Protein 7A6G (pdb70)

Foldseek 3Di:
DVQLADKDWDWQDDPPWTKIKMKGGNAPFWFAEEEEFEDQLQFACLLVVLLSVLSVLGHIYMGIGFDQFDPIDNDLVDFLVVQDLVSRLSVVVSVCVSSVNQQAHEYEAAARGLVSVLVNQLVPRNRYFEYEYALYFQWLQVLLVLLVVVLVVFPPVLSVQCVVCVVVVVLVDPSNVVSLVSLCCQAVWVDPPDDVSVVVRVVGCVVGVRNSCQQARSHNNRGDHPCNGHHCLVSQCSRDHAYEYEAEPRHSCHCVRCVSNVVRHPHYDYDYHDQGHSCCCPRVVVVVSVVVSVVCVVTTTTD

Secondary structure (DSSP, 8-state):
-TGGG-EEEEEEEETTEEEEEEEES-TTTSSS-EEEE--TTT--SGGGGGGGGGGGGTS-EEEE--TTSTTS---TT--TTT--HHHHHHHHHHHHHHTT-TTSEEEEEETHHHHHHHHHHTT--TTEEEEEEES--SBHHHHHHHHHHHHTTS-HHHHHHHHHHHHHT-TT-HHHHHHHHHHHHHHT--SSSPPHHHHHHHHHHHH--HHHHHHT-SSSS---STTTT-B-GGGGGG--S-EEEEEETT-SS-HHHHHHHHHH-SSEEEEEETT-SS-HHHHSHHHHHHHHHHHHHHHS---

Nearest PDB structures (foldseek):
  7a6g-assembly1_A  TM=1.003E+00  e=3.833E-71  Pseudomonas syringae pv. tomato
  3wmr-assembly3_C  TM=9.916E-01  e=6.678E-46  Streptomyces halstedii
  3nwo-assembly1_A  TM=9.268E-01  e=1.231E-41  Mycolicibacterium smegmatis MC2 155
  5k3c-assembly1_A  TM=6.982E-01  e=7.681E-14  Rhodopseudomonas palustris CGA009
  5k3a-assembly1_B  TM=6.664E-01  e=3.239E-13  Rhodopseudomonas palustris CGA009

Sequence (303 aa):
DMMADMMTIKKEGFAPFGDYQQTWYRRITGDLRGGGTPLVILHGGPGCTHDYVDSFKDIANTGRAVIHYDQLGNGKSTHLPDDMMGSEFWTVDDLFLSSELDNLLEEYLEIADDDYALLGQQSWGGMLASEHAVLQPTGLQALIIIANSPADMMHTWVSSEANRLREEELPDDVQQATLLKKHEEEAGTLTDPAYLTASSRRRVFYDRHVCRITPWPVEVEERTFHQIDDEEDPTVYRAMNGPTEFHVIGTMKKDWSIVDRLSNINVPTLVISSGFYDEATPLVIIQQPYVDNIPDVRQSVFQESSHMPHVEERMMACMGRVADFLDEVATTSG

Solvent-accessible surface area: 12019 Å² total; per-residue (Å²): 142,156,47,16,118,69,114,110,81,16,96,0,71,25,73,139,48,76,0,5,4,42,9,16,4,34,33,154,49,17,6,0,7,0,0,2,0,1,0,13,4,5,10,0,2,5,10,0,21,1,0,78,37,0,1,103,65,23,3,0,0,0,1,0,0,2,2,0,2,12,103,6,36,74,27,86,144,64,32,51,150,52,1,53,27,105,28,0,21,57,0,0,66,41,0,3,120,105,8,128,5,40,109,39,4,0,0,0,0,0,10,3,0,0,4,0,0,0,15,8,0,13,126,89,33,133,2,7,53,0,0,0,0,0,0,0,3,0,33,9,104,29,12,39,59,15,1,68,118,18,7,119,119,8,58,128,101,17,22,56,37,0,93,136,12,30,162,73,46,65,38,117,49,98,45,0,74,89,8,5,83,51,0,20,55,79,17,1,1,88,58,107,108,26,28,104,34,0,66,102,1,33,116,42,15,111,137,19,41,7,1,10,145,15,1,9,1,34,2,16,2,33,12,87,8,70,8,91,92,25,49,1,39,139,89,0,72,62,1,95,10,30,0,0,0,0,3,2,113,72,2,3,0,4,91,104,1,2,62,24,0,38,96,46,5,98,60,38,64,72,24,74,14,99,115,0,0,4,4,0,0,20,27,44,88,172,51,0,13,32,63,0,7,90,0,0,74,119,34,19,76,72,94

B-factor: mean 21.97, std 9.29, range [6.94, 74.51]

Radius of gyration: 18.18 Å; Cα contacts (8 Å, |Δi|>4): 714; chains: 1; bounding box: 39×50×49 Å

Structure (mmCIF, N/CA/C/O backbone):
data_7A6G
#
_entry.id   7A6G
#
_cell.length_a   49.428
_cell.length_b   65.033
_cell.length_c   85.016
_cell.angle_alpha   90.000
_cell.angle_beta   90.000
_cell.angle_gamma   90.000
#
_symmetry.space_group_name_H-M   'P 21 21 21'
#
loop_
_entity.id
_entity.type
_entity.pdbx_description
1 polymer 'Putative Proline iminopeptidase'
2 non-polymer 'PHOSPHATE ION'
3 water water
#
loop_
_atom_site.group_PDB
_atom_site.id
_atom_site.type_symbol
_atom_site.label_atom_id
_atom_site.label_alt_id
_atom_site.label_comp_id
_atom_site.label_asym_id
_atom_site.label_entity_id
_atom_site.label_seq_id
_atom_site.pdbx_PDB_ins_code
_atom_site.Cartn_x
_atom_site.Cartn_y
_atom_site.Cartn_z
_atom_site.occupancy
_atom_site.B_iso_or_equiv
_atom_site.auth_seq_id
_atom_site.auth_comp_id
_atom_site.auth_asym_id
_atom_site.auth_atom_id
_atom_site.pdbx_PDB_model_num
ATOM 1 N N . ASP A 1 3 ? -24.882 -29.188 9.361 1.00 56.62 3 ASP A N 1
ATOM 2 C CA . ASP A 1 3 ? -25.164 -28.498 8.106 1.00 54.47 3 ASP A CA 1
ATOM 3 C C . ASP A 1 3 ? -26.634 -28.148 7.960 1.00 40.55 3 ASP A C 1
ATOM 4 O O . ASP A 1 3 ? -26.960 -27.167 7.304 1.00 33.29 3 ASP A O 1
ATOM 9 N N . MET A 1 4 ? -27.528 -28.963 8.529 1.00 34.49 4 MET A N 1
ATOM 10 C CA A MET A 1 4 ? -28.939 -28.584 8.583 0.58 36.68 4 MET A CA 1
ATOM 11 C CA B MET A 1 4 ? -28.931 -28.566 8.552 0.42 36.59 4 MET A CA 1
ATOM 12 C C . MET A 1 4 ? -29.105 -27.228 9.260 1.00 27.70 4 MET A C 1
ATOM 13 O O . MET A 1 4 ? -29.874 -26.378 8.801 1.00 20.61 4 MET A O 1
ATOM 22 N N . ALA A 1 5 ? -28.382 -27.015 10.364 1.00 23.22 5 ALA A N 1
ATOM 23 C CA . ALA A 1 5 ? -28.395 -25.725 11.038 1.00 20.73 5 ALA A CA 1
ATOM 24 C C . ALA A 1 5 ? -28.000 -24.597 10.087 1.00 18.46 5 ALA A C 1
ATOM 25 O O . ALA A 1 5 ? -28.518 -23.481 10.197 1.00 20.32 5 ALA A O 1
ATOM 27 N N . ASP A 1 6 ? -27.108 -24.876 9.129 1.00 15.21 6 ASP A N 1
ATOM 28 C CA . ASP A 1 6 ? -26.698 -23.849 8.179 1.00 15.42 6 ASP A CA 1
ATOM 29 C C . ASP A 1 6 ? -27.776 -23.537 7.148 1.00 16.53 6 ASP A C 1
ATOM 30 O O . ASP A 1 6 ? -27.663 -22.527 6.451 1.00 18.55 6 ASP A O 1
ATOM 35 N N . MET A 1 7 ? -28.797 -24.387 7.006 1.00 15.34 7 MET A N 1
ATOM 36 C CA A MET A 1 7 ? -29.831 -24.141 6.008 0.54 17.52 7 MET A CA 1
ATOM 37 C CA B MET A 1 7 ? -29.870 -24.223 6.029 0.46 17.39 7 MET A CA 1
ATOM 38 C C . MET A 1 7 ? -31.103 -23.545 6.604 1.00 16.89 7 MET A C 1
ATOM 39 O O . MET A 1 7 ? -32.110 -23.432 5.903 1.00 13.74 7 MET A O 1
ATOM 48 N N . THR A 1 8 ? -31.062 -23.133 7.863 1.00 14.98 8 THR A N 1
ATOM 49 C CA . THR A 1 8 ? -32.216 -22.532 8.509 1.00 14.69 8 THR A CA 1
ATOM 50 C C . THR A 1 8 ? -32.484 -21.142 7.959 1.00 16.06 8 THR A C 1
ATOM 51 O O . THR A 1 8 ? -31.564 -20.404 7.605 1.00 17.11 8 THR A O 1
ATOM 55 N N . ILE A 1 9 ? -33.766 -20.784 7.889 1.00 11.17 9 ILE A N 1
ATOM 56 C CA . ILE A 1 9 ? -34.173 -19.424 7.578 1.00 14.50 9 ILE A CA 1
ATOM 57 C C . ILE A 1 9 ? -35.204 -18.989 8.599 1.00 12.79 9 ILE A C 1
ATOM 58 O O . ILE A 1 9 ? -36.098 -19.761 8.959 1.00 15.78 9 ILE A O 1
ATOM 63 N N . LYS A 1 10 ? -35.053 -17.757 9.076 1.00 12.76 10 LYS A N 1
ATOM 64 C CA A LYS A 1 10 ? -36.023 -17.136 9.961 0.52 17.04 10 LYS A CA 1
ATOM 65 C CA B LYS A 1 10 ? -35.956 -17.114 10.017 0.48 17.54 10 LYS A CA 1
ATOM 66 C C . LYS A 1 10 ? -36.199 -15.692 9.526 1.00 17.06 10 LYS A C 1
ATOM 67 O O . LYS A 1 10 ? -35.283 -15.064 8.990 1.00 16.51 10 LYS A O 1
ATOM 78 N N . GLU A 1 11 ? -37.413 -15.185 9.697 1.00 11.06 11 GLU A N 1
ATOM 79 C CA . GLU A 1 11 ? -37.717 -13.802 9.347 1.00 13.94 11 GLU A CA 1
ATOM 80 C C . GLU A 1 11 ? -38.480 -13.164 10.488 1.00 15.59 11 GLU A C 1
ATOM 81 O O . GLU A 1 11 ? -39.158 -13.854 11.253 1.00 18.33 11 GLU A O 1
ATOM 87 N N . GLY A 1 12 ? -38.372 -11.843 10.595 1.00 13.92 12 GLY A N 1
ATOM 88 C CA . GLY A 1 12 ? -39.117 -11.159 11.626 1.00 16.56 12 GLY A CA 1
ATOM 89 C C . GLY A 1 12 ? -39.041 -9.662 11.461 1.00 18.68 12 GLY A C 1
ATOM 90 O O . GLY A 1 12 ? -38.539 -9.147 10.462 1.00 13.46 12 GLY A O 1
ATOM 91 N N . PHE A 1 13 ? -39.574 -8.971 12.461 1.00 19.91 13 PHE A N 1
ATOM 92 C CA . PHE A 1 13 ? -39.514 -7.524 12.555 1.00 12.90 13 PHE A CA 1
ATOM 93 C C . PHE A 1 13 ? -38.904 -7.162 13.897 1.00 19.73 13 PHE A C 1
ATOM 94 O O . PHE A 1 13 ? -39.301 -7.707 14.933 1.00 25.18 13 PHE A O 1
ATOM 102 N N . ALA A 1 14 ? -37.919 -6.278 13.869 1.00 11.00 14 ALA A N 1
ATOM 103 C CA . ALA A 1 14 ? -37.397 -5.678 15.077 1.00 13.36 14 ALA A CA 1
ATOM 104 C C . ALA A 1 14 ? -38.115 -4.349 15.257 1.00 16.88 14 ALA A C 1
ATOM 105 O O . ALA A 1 14 ? -37.991 -3.469 14.391 1.00 18.48 14 ALA A O 1
ATOM 107 N N . PRO A 1 15 ? -38.928 -4.179 16.293 1.00 23.24 15 PRO A N 1
ATOM 108 C CA . PRO A 1 15 ? -39.520 -2.858 16.542 1.00 24.79 15 PRO A CA 1
ATOM 109 C C . PRO A 1 15 ? -38.426 -1.816 16.720 1.00 18.86 15 PRO A C 1
ATOM 110 O O . PRO A 1 15 ? -37.410 -2.055 17.381 1.00 24.82 15 PRO A O 1
ATOM 114 N N . PHE A 1 16 ? -38.611 -0.669 16.071 1.00 25.18 16 PHE A N 1
ATOM 115 C CA . PHE A 1 16 ? -37.642 0.425 16.129 1.00 22.94 16 PHE A CA 1
ATOM 116 C C . PHE A 1 16 ? -38.470 1.697 16.285 1.00 23.46 16 PHE A C 1
ATOM 117 O O . PHE A 1 16 ? -39.042 2.198 15.309 1.00 20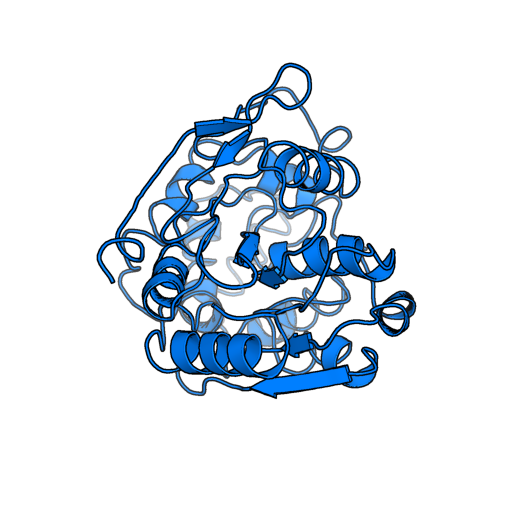.47 16 PHE A O 1
ATOM 125 N N . GLY A 1 17 ? -38.561 2.194 17.516 1.00 26.26 17 GLY A N 1
ATOM 126 C CA . GLY A 1 17 ? -39.520 3.250 17.804 1.00 29.56 17 GLY A CA 1
ATOM 127 C C . GLY A 1 17 ? -40.924 2.770 17.483 1.00 28.81 17 GLY A C 1
ATOM 128 O O . GLY A 1 17 ? -41.319 1.648 17.826 1.00 31.15 17 GLY A O 1
ATOM 129 N N . ASP A 1 18 ? -41.687 3.606 16.783 1.00 24.64 18 ASP A N 1
ATOM 130 C CA . ASP A 1 18 ? -42.999 3.195 16.292 1.00 30.59 18 ASP A CA 1
ATOM 131 C C . ASP A 1 18 ? -42.922 2.363 15.020 1.00 26.27 18 ASP A C 1
ATOM 132 O O . ASP A 1 18 ? -43.965 1.993 14.474 1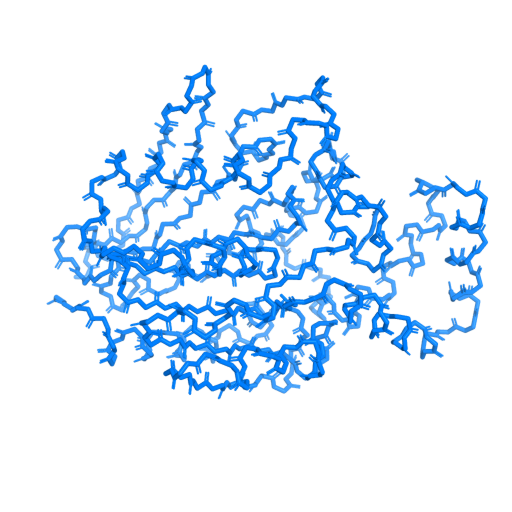.00 24.90 18 ASP A O 1
ATOM 137 N N . TYR A 1 19 ? -41.731 2.059 14.537 1.00 23.31 19 TYR A N 1
ATOM 138 C CA . TYR A 1 19 ? -41.570 1.476 13.220 1.00 21.43 19 TYR A CA 1
ATOM 139 C C . TYR A 1 19 ? -41.121 0.025 13.346 1.00 16.10 19 TYR A C 1
ATOM 140 O O . TYR A 1 19 ? -40.926 -0.495 14.447 1.00 15.54 19 TYR A O 1
ATOM 149 N N . GLN A 1 20 ? -40.958 -0.620 12.193 1.00 15.28 20 GLN A N 1
ATOM 150 C CA A GLN A 1 20 ? -40.579 -2.023 12.121 0.50 21.68 20 GLN A CA 1
ATOM 151 C CA B GLN A 1 20 ? -40.597 -2.031 12.094 0.50 21.69 20 GLN A CA 1
ATOM 152 C C . GLN A 1 20 ? -39.384 -2.177 11.190 1.00 16.85 20 GLN A C 1
ATOM 153 O O . GLN A 1 20 ? -39.395 -1.670 10.067 1.00 19.04 20 GLN A O 1
ATOM 164 N N . THR A 1 21 ? -38.365 -2.891 11.657 1.00 10.71 21 THR A N 1
ATOM 165 C CA . THR A 1 21 ? -37.210 -3.231 10.837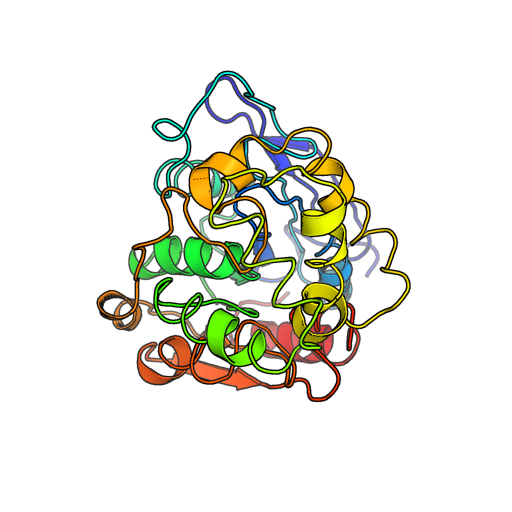 1.00 13.91 21 THR A CA 1
ATOM 166 C C . THR A 1 21 ? -37.351 -4.694 10.435 1.00 17.54 21 THR A C 1
ATOM 167 O O . THR A 1 21 ? -37.221 -5.589 11.275 1.00 18.64 21 THR A O 1
ATOM 171 N N . TRP A 1 22 ? -37.600 -4.945 9.157 1.00 17.68 22 TRP A N 1
ATOM 172 C CA . TRP A 1 22 ? -37.632 -6.330 8.700 1.00 14.81 22 TRP A CA 1
ATOM 173 C C . TRP A 1 22 ? -36.220 -6.902 8.675 1.00 14.60 22 TRP A C 1
ATOM 174 O O . TRP A 1 22 ? -35.276 -6.225 8.268 1.00 13.73 22 TRP A O 1
ATOM 185 N N . TYR A 1 23 ? -36.075 -8.163 9.104 1.00 14.04 23 TYR A N 1
ATOM 186 C CA . TYR A 1 23 ? -34.798 -8.852 9.033 1.00 10.58 23 TYR A CA 1
ATOM 187 C C . TYR A 1 23 ? -35.025 -10.293 8.590 1.00 11.53 23 TYR A C 1
ATOM 188 O O . TYR A 1 23 ? -36.124 -10.844 8.719 1.00 11.57 23 TYR A O 1
ATOM 197 N N . ARG A 1 24 ? -33.956 -10.896 8.085 1.00 15.20 24 ARG A N 1
ATOM 198 C CA A ARG A 1 24 ? -33.920 -12.309 7.718 0.64 14.18 24 ARG A CA 1
ATOM 199 C CA B ARG A 1 24 ? -33.925 -12.309 7.727 0.36 14.63 24 ARG A CA 1
ATOM 200 C C . ARG A 1 24 ? -32.620 -12.889 8.244 1.00 21.23 24 ARG A C 1
ATOM 201 O O . ARG A 1 24 ? -31.564 -12.268 8.095 1.00 17.64 24 ARG A O 1
ATOM 216 N N . ILE A 1 25 ? -32.693 -14.062 8.864 1.00 9.99 25 ILE A N 1
ATOM 217 C CA . ILE A 1 25 ? -31.512 -14.765 9.361 1.00 11.65 25 ILE A CA 1
ATOM 218 C C . ILE A 1 25 ? -31.397 -16.075 8.600 1.00 15.27 25 ILE A C 1
ATOM 219 O O . ILE A 1 25 ? -32.322 -16.903 8.629 1.00 15.53 25 ILE A O 1
ATOM 224 N N . THR A 1 26 ? -30.287 -16.246 7.894 1.00 11.09 26 THR A N 1
ATOM 225 C CA . THR A 1 26 ? -29.996 -17.474 7.166 1.00 12.66 26 THR A CA 1
ATOM 226 C C . THR A 1 26 ? -28.838 -18.155 7.863 1.00 14.43 26 THR A C 1
ATOM 227 O O . THR A 1 26 ? -27.780 -17.541 8.035 1.00 20.52 26 THR A O 1
ATOM 231 N N . GLY A 1 27 ? -29.041 -19.395 8.291 1.00 13.39 27 GLY A N 1
ATOM 232 C CA . GLY A 1 27 ? -27.964 -20.162 8.903 1.00 13.79 27 GLY A CA 1
ATOM 233 C C . GLY A 1 27 ? -28.006 -20.208 10.419 1.00 18.65 27 GLY A C 1
ATOM 234 O O . GLY A 1 27 ? -28.997 -19.867 11.068 1.00 21.76 27 GLY A O 1
ATOM 235 N N . ASP A 1 28 ? -26.872 -20.614 10.988 1.00 21.69 28 ASP A N 1
ATOM 236 C CA . ASP A 1 28 ? -26.780 -21.063 12.380 1.00 16.16 28 ASP A CA 1
ATOM 237 C C . ASP A 1 28 ? -26.428 -19.887 13.287 1.00 18.55 28 ASP A C 1
ATOM 238 O O . ASP A 1 28 ? -25.265 -19.642 13.611 1.00 23.05 28 ASP A O 1
ATOM 243 N N . LEU A 1 29 ? -27.461 -19.185 13.760 1.00 20.26 29 LEU A N 1
ATOM 244 C CA . LEU A 1 29 ? -27.235 -17.944 14.490 1.00 18.90 29 LEU A CA 1
ATOM 245 C C . LEU A 1 29 ? -26.473 -18.182 15.786 1.00 19.65 29 LEU A C 1
ATOM 246 O O . LEU A 1 29 ? -25.544 -17.439 16.109 1.00 24.43 29 LEU A O 1
ATOM 251 N N . ARG A 1 30 ? -26.854 -19.202 16.555 1.00 16.23 30 ARG A N 1
ATOM 252 C CA . ARG A 1 30 ? -26.251 -19.369 17.872 1.00 24.73 30 ARG A CA 1
ATOM 253 C C . ARG A 1 30 ? -25.177 -20.450 17.929 1.00 27.32 30 ARG A C 1
ATOM 254 O O . ARG A 1 30 ? -24.373 -20.445 18.863 1.00 29.96 30 ARG A O 1
ATOM 262 N N . GLY A 1 31 ? -25.146 -21.381 16.984 1.00 24.35 31 GLY A N 1
ATOM 263 C CA . GLY A 1 31 ? -24.150 -22.431 17.022 1.00 27.78 31 GLY A CA 1
ATOM 264 C C . GLY A 1 31 ? -22.987 -22.129 16.101 1.00 32.57 31 GLY A C 1
ATOM 265 O O . GLY A 1 31 ? -21.900 -22.692 16.244 1.00 36.22 31 GLY A O 1
ATOM 266 N N . GLY A 1 32 ? -23.216 -21.239 15.143 1.00 30.69 32 GLY A N 1
ATOM 267 C CA . GLY A 1 32 ? -22.211 -20.882 14.172 1.00 20.59 32 GLY A CA 1
ATOM 268 C C . GLY A 1 32 ? -21.192 -19.913 14.740 1.00 29.40 32 GLY A C 1
ATOM 269 O O . GLY A 1 32 ? -21.076 -19.698 15.950 1.00 28.50 32 GLY A O 1
ATOM 270 N N . GLY A 1 33 ? -20.422 -19.336 13.836 1.00 30.45 33 GLY A N 1
ATOM 271 C CA . GLY A 1 33 ? -19.438 -18.351 14.215 1.00 27.40 33 GLY A CA 1
ATOM 272 C C . GLY A 1 33 ? -20.049 -16.978 14.390 1.00 24.01 33 GLY A C 1
ATOM 273 O O . GLY A 1 33 ? -21.255 -16.813 14.594 1.00 17.73 33 GLY A O 1
ATOM 274 N N . THR A 1 34 ? -19.186 -15.976 14.322 1.00 18.11 34 THR A N 1
ATOM 275 C CA . THR A 1 34 ? -19.633 -14.600 14.355 1.00 10.71 34 THR A CA 1
ATOM 276 C C . THR A 1 34 ? -20.670 -14.365 13.252 1.00 15.23 34 THR A C 1
ATOM 277 O O . THR A 1 34 ? -20.358 -14.568 12.064 1.00 13.24 34 THR A O 1
ATOM 281 N N . PRO A 1 35 ? -21.895 -13.961 13.587 1.00 13.37 35 PRO A N 1
ATOM 282 C CA . PRO A 1 35 ? -22.877 -13.690 12.532 1.00 16.48 35 PRO A CA 1
ATOM 283 C C . PRO A 1 35 ? -22.491 -12.455 11.724 1.00 19.20 35 PRO A C 1
ATOM 284 O O . PRO A 1 35 ? -21.853 -11.522 12.223 1.00 16.11 35 PRO A O 1
ATOM 288 N N . LEU A 1 36 ? -22.885 -12.466 10.454 1.00 15.63 36 LEU A N 1
ATOM 289 C CA . LEU A 1 36 ? -22.552 -11.410 9.506 1.00 15.27 36 LEU A CA 1
ATOM 290 C C . LEU A 1 36 ? -23.817 -10.647 9.142 1.00 15.16 36 LEU A C 1
ATOM 291 O O . LEU A 1 36 ? -24.760 -11.236 8.599 1.00 17.56 36 LEU A O 1
ATOM 296 N N . VAL A 1 37 ? -23.834 -9.342 9.430 1.00 13.28 37 VAL A N 1
ATOM 297 C CA . VAL A 1 37 ? -24.956 -8.474 9.089 1.00 15.94 37 VAL A CA 1
ATOM 298 C C . VAL A 1 37 ? -24.651 -7.773 7.769 1.00 14.27 37 VAL A C 1
ATOM 299 O O . VAL A 1 37 ? -23.580 -7.166 7.606 1.00 11.51 37 VAL A O 1
ATOM 303 N N . ILE A 1 38 ? -25.587 -7.864 6.821 1.00 11.92 38 ILE A N 1
ATOM 304 C CA . ILE A 1 38 ? -25.432 -7.267 5.495 1.00 6.94 38 ILE A CA 1
ATOM 305 C C . ILE A 1 38 ? -26.133 -5.918 5.476 1.00 12.88 38 ILE A C 1
ATOM 306 O O . ILE A 1 38 ? -27.347 -5.835 5.682 1.00 13.76 38 ILE A O 1
ATOM 311 N N . LEU A 1 39 ? -25.384 -4.864 5.178 1.00 15.27 39 LEU A N 1
ATOM 312 C CA . LEU A 1 39 ? -25.928 -3.518 5.102 1.00 12.90 39 LEU A CA 1
ATOM 313 C C . LEU A 1 39 ? -26.036 -3.135 3.630 1.00 16.59 39 LEU A C 1
ATOM 314 O O . LEU A 1 39 ? -25.021 -2.955 2.955 1.00 13.63 39 LEU A O 1
ATOM 319 N N . HIS A 1 40 ? -27.265 -3.017 3.136 1.00 7.84 40 HIS A N 1
ATOM 320 C CA . HIS A 1 40 ? -27.485 -2.658 1.745 1.00 13.62 40 HIS A CA 1
ATOM 321 C C . HIS A 1 40 ? -27.191 -1.167 1.539 1.00 12.87 40 HIS A C 1
ATOM 322 O O . HIS A 1 40 ? -27.006 -0.403 2.490 1.00 13.27 40 HIS A O 1
ATOM 329 N N . GLY A 1 41 ? -27.138 -0.768 0.269 1.00 8.13 41 GLY A N 1
ATOM 330 C CA . GLY A 1 41 ? -26.774 0.569 -0.130 1.00 10.68 41 GLY A CA 1
ATOM 331 C C . GLY A 1 41 ? -27.967 1.478 -0.361 1.00 13.51 41 GLY A C 1
ATOM 332 O O . GLY A 1 41 ? -29.052 1.294 0.202 1.00 12.86 41 GLY A O 1
ATOM 333 N N . GLY A 1 42 ? -27.745 2.492 -1.187 1.00 11.94 42 GLY A N 1
ATOM 334 C CA . GLY A 1 42 ? -28.684 3.570 -1.374 1.00 15.19 42 GLY A CA 1
ATOM 335 C C . GLY A 1 42 ? -28.105 4.904 -0.924 1.00 15.73 42 GLY A C 1
ATOM 336 O O . GLY A 1 42 ? -27.267 5.485 -1.608 1.00 20.08 42 GLY A O 1
ATOM 337 N N . PRO A 1 43 ? -28.545 5.433 0.232 1.00 17.09 43 PRO A N 1
ATOM 338 C CA . PRO A 1 43 ? -29.572 4.944 1.156 1.00 19.08 43 PRO A CA 1
ATOM 339 C C . PRO A 1 43 ? -30.901 4.747 0.437 1.00 18.95 43 PRO A C 1
ATOM 340 O O . PRO A 1 43 ? -31.094 5.376 -0.589 1.00 18.07 43 PRO A O 1
ATOM 344 N N . GLY A 1 44 ? -31.788 3.893 0.914 1.00 17.71 44 GLY A N 1
ATOM 345 C CA . GLY A 1 44 ? -33.090 3.774 0.248 1.00 14.20 44 GLY A CA 1
ATOM 346 C C . GLY A 1 44 ? -33.175 2.606 -0.687 1.00 20.21 44 GLY A C 1
ATOM 347 O O . GLY A 1 44 ? -34.155 2.454 -1.341 1.00 16.58 44 GLY A O 1
ATOM 348 N N . CYS A 1 45 ? -32.162 1.746 -0.658 1.00 16.55 45 CYS A N 1
ATOM 349 C CA . CYS A 1 45 ? -32.240 0.473 -1.396 1.00 15.60 45 CYS A CA 1
ATOM 350 C C . CYS A 1 45 ? -32.861 -0.597 -0.476 1.00 19.65 45 CYS A C 1
ATOM 351 O O . CYS A 1 45 ? -33.431 -0.286 0.542 1.00 18.58 45 CYS A O 1
ATOM 354 N N . THR A 1 46 ? -32.782 -1.837 -0.890 1.00 14.27 46 THR A N 1
ATOM 355 C CA . THR A 1 46 ? -33.325 -2.942 -0.093 1.00 15.75 46 THR A CA 1
ATOM 356 C C . THR A 1 46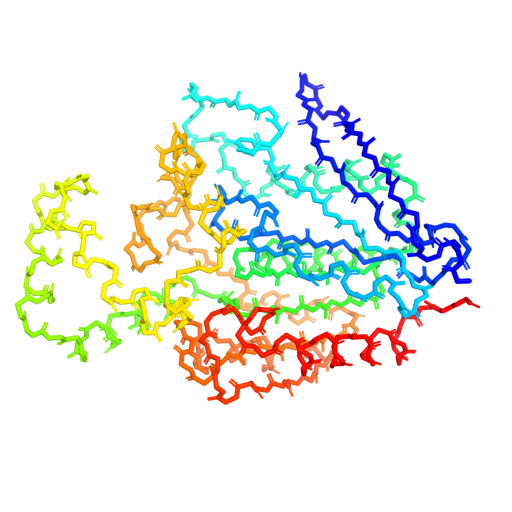 ? -32.286 -4.065 -0.054 1.00 12.68 46 THR A C 1
ATOM 357 O O . THR A 1 46 ? -31.309 -4.007 -0.750 1.00 8.53 46 THR A O 1
ATOM 361 N N . HIS A 1 47 ? -32.573 -5.057 0.746 1.00 12.63 47 HIS A N 1
ATOM 362 C CA . HIS A 1 47 ? -31.695 -6.219 0.851 1.00 11.75 47 HIS A CA 1
ATOM 363 C C . HIS A 1 47 ? -31.663 -7.035 -0.435 1.00 12.95 47 HIS A C 1
ATOM 364 O O . HIS A 1 47 ? -30.729 -7.816 -0.637 1.00 13.10 47 HIS A O 1
ATOM 371 N N . ASP A 1 48 ? -32.663 -6.873 -1.299 1.00 13.54 48 ASP A N 1
ATOM 372 C CA . ASP A 1 48 ? -32.869 -7.834 -2.378 1.00 16.97 48 ASP A CA 1
ATOM 373 C C . ASP A 1 48 ? -31.635 -7.969 -3.259 1.00 17.50 48 ASP A C 1
ATOM 374 O O . ASP A 1 48 ? -31.189 -9.088 -3.551 1.00 15.35 48 ASP A O 1
ATOM 379 N N . TYR A 1 49 ? -31.054 -6.846 -3.686 1.00 9.51 49 TYR A N 1
ATOM 380 C CA . TYR A 1 49 ? -29.953 -7.004 -4.637 1.00 12.55 49 TYR A CA 1
ATOM 381 C C . TYR A 1 49 ? -28.687 -7.569 -3.994 1.00 9.55 49 TYR A C 1
ATOM 382 O O . TYR A 1 49 ? -27.800 -8.000 -4.735 1.00 18.34 49 TYR A O 1
ATOM 391 N N . VAL A 1 50 ? -28.589 -7.597 -2.657 1.00 11.64 50 VAL A N 1
ATOM 392 C CA . VAL A 1 50 ? -27.472 -8.226 -1.942 1.00 15.84 50 VAL A CA 1
ATOM 393 C C . VAL A 1 50 ? -27.899 -9.556 -1.299 1.00 17.45 50 VAL A C 1
ATOM 394 O O . VAL A 1 50 ? -27.266 -10.034 -0.350 1.00 11.32 50 VAL A O 1
ATOM 398 N N . ASP A 1 51 ? -28.973 -10.154 -1.824 1.00 16.73 51 ASP A N 1
ATOM 399 C CA . ASP A 1 51 ? -29.437 -11.475 -1.404 1.00 16.72 51 ASP A CA 1
ATOM 400 C C . ASP A 1 51 ? -28.328 -12.522 -1.455 1.00 20.68 51 ASP A C 1
ATOM 401 O O . ASP A 1 51 ? -28.229 -13.379 -0.571 1.00 17.23 51 ASP A O 1
ATOM 406 N N . SER A 1 52 ? -27.505 -12.477 -2.502 1.00 19.47 52 SER A N 1
ATOM 407 C CA . SER A 1 52 ? -26.510 -13.513 -2.769 1.00 18.38 52 SER A CA 1
ATOM 408 C C . SER A 1 52 ? -25.562 -13.769 -1.593 1.00 13.56 52 SER A C 1
ATOM 409 O O . SER A 1 52 ? -24.994 -14.870 -1.503 1.00 15.16 52 SER A O 1
ATOM 412 N N . PHE A 1 53 ? -25.405 -12.813 -0.662 1.00 14.74 53 PHE A N 1
ATOM 413 C CA . PHE A 1 53 ? -24.524 -13.035 0.484 1.00 16.52 53 PHE A CA 1
ATOM 414 C C . PHE A 1 53 ? -25.039 -14.112 1.430 1.00 19.03 53 PHE A C 1
ATOM 415 O O . PHE A 1 53 ? -24.275 -14.556 2.294 1.00 16.36 53 PHE A O 1
ATOM 423 N N . LYS A 1 54 ? -26.292 -14.568 1.278 1.00 13.42 54 LYS A N 1
ATOM 424 C CA . LYS A 1 54 ? -26.735 -15.736 2.038 1.00 18.09 54 LYS A CA 1
ATOM 425 C C . LYS A 1 54 ? -25.843 -16.951 1.796 1.00 17.91 54 LYS A C 1
ATOM 426 O O . LYS A 1 54 ? -25.827 -17.865 2.624 1.00 15.97 54 LYS A O 1
ATOM 432 N N . ASP A 1 55 ? -25.084 -16.965 0.693 1.00 15.42 55 ASP A N 1
ATOM 433 C CA . ASP A 1 55 ? -24.148 -18.051 0.417 1.00 18.03 55 ASP A CA 1
ATOM 434 C C . ASP A 1 55 ? -23.188 -18.281 1.572 1.00 20.62 55 ASP A C 1
ATOM 435 O O . ASP A 1 55 ? -22.749 -19.413 1.795 1.00 16.80 55 ASP A O 1
ATOM 440 N N . ILE A 1 56 ? -22.816 -17.214 2.285 1.00 18.49 56 ILE A N 1
ATOM 441 C CA . ILE A 1 56 ? -21.839 -17.343 3.354 1.00 16.97 56 ILE A CA 1
ATOM 442 C C . ILE A 1 56 ? -22.370 -18.212 4.490 1.00 11.99 56 ILE A C 1
ATOM 443 O O . ILE A 1 56 ? -21.575 -18.783 5.254 1.00 11.14 56 ILE A O 1
ATOM 448 N N . ALA A 1 57 ? -23.698 -18.374 4.580 1.00 13.34 57 ALA A N 1
ATOM 449 C CA . ALA A 1 57 ? -24.287 -19.227 5.612 1.00 19.66 57 ALA A CA 1
ATOM 450 C C . ALA A 1 57 ? -23.819 -20.664 5.486 1.00 13.54 57 ALA A C 1
ATOM 451 O O . ALA A 1 57 ? -23.728 -21.386 6.490 1.00 15.93 57 ALA A O 1
ATOM 453 N N . ASN A 1 58 ? -23.507 -21.101 4.272 1.00 16.69 58 ASN A N 1
ATOM 454 C CA . ASN A 1 58 ? -23.034 -22.465 4.105 1.00 23.54 58 ASN A CA 1
ATOM 455 C C . ASN A 1 58 ? -21.630 -22.666 4.646 1.00 20.34 58 ASN A C 1
ATOM 456 O O . ASN A 1 58 ? -21.165 -23.811 4.679 1.00 21.70 58 ASN A O 1
ATOM 461 N N . THR A 1 59 ? -20.948 -21.602 5.080 1.00 14.91 59 THR A N 1
ATOM 462 C CA . THR A 1 59 ? -19.631 -21.761 5.683 1.00 21.16 59 THR A CA 1
ATOM 463 C C . THR A 1 59 ? -19.686 -21.829 7.205 1.00 23.24 59 THR A C 1
ATOM 464 O O . THR A 1 59 ? -18.637 -21.866 7.854 1.00 21.59 59 THR A O 1
ATOM 468 N N . GLY A 1 60 ? -20.875 -21.870 7.785 1.00 21.06 60 GLY A N 1
ATOM 469 C CA . GLY A 1 60 ? -21.026 -22.149 9.194 1.00 15.89 60 GLY A CA 1
ATOM 470 C C . GLY A 1 60 ? -21.267 -20.945 10.073 1.00 17.33 60 GLY A C 1
ATOM 471 O O . GLY A 1 60 ? -21.125 -21.061 11.294 1.00 16.78 60 GLY A O 1
ATOM 472 N N . ARG A 1 61 ? -21.606 -19.790 9.502 1.00 16.05 61 ARG A N 1
ATOM 473 C CA . ARG A 1 61 ? -22.039 -18.655 10.301 1.00 11.75 61 ARG A CA 1
ATOM 474 C C . ARG A 1 61 ? -23.331 -18.118 9.709 1.00 10.19 61 ARG A C 1
ATOM 475 O O . ARG A 1 61 ? -23.599 -18.287 8.518 1.00 15.83 61 ARG A O 1
ATOM 483 N N . ALA A 1 62 ? -24.143 -17.491 10.546 1.00 10.56 62 ALA A N 1
ATOM 484 C CA . ALA A 1 62 ? -25.392 -16.935 10.054 1.00 14.00 62 ALA A CA 1
ATOM 485 C C . ALA A 1 62 ? -25.137 -15.652 9.270 1.00 19.73 62 ALA A C 1
ATOM 486 O O . ALA A 1 62 ? -24.157 -14.934 9.502 1.00 12.57 62 ALA A O 1
ATOM 488 N N . VAL A 1 63 ? -26.035 -15.378 8.326 1.00 13.48 63 VAL A N 1
ATOM 489 C CA . VAL A 1 63 ? -26.034 -14.149 7.547 1.00 15.74 63 VAL A CA 1
ATOM 490 C C . VAL A 1 63 ? -27.353 -13.445 7.819 1.00 15.26 63 VAL A C 1
ATOM 491 O O . VAL A 1 63 ? -28.421 -14.051 7.683 1.00 11.74 63 VAL A O 1
ATOM 495 N N . ILE A 1 64 ? -27.280 -12.182 8.226 1.00 12.14 64 ILE A N 1
ATOM 496 C CA . ILE A 1 64 ? -28.465 -11.409 8.590 1.00 11.31 64 ILE A CA 1
ATOM 497 C C . ILE A 1 64 ? -28.672 -10.326 7.546 1.00 13.29 64 ILE A C 1
ATOM 498 O O . ILE A 1 64 ? -27.809 -9.457 7.367 1.00 11.26 64 ILE A O 1
ATOM 503 N N . HIS A 1 65 ? -29.796 -10.396 6.842 1.00 9.43 65 HIS A N 1
ATOM 504 C CA . HIS A 1 65 ? -30.237 -9.314 5.977 1.00 8.96 65 HIS A CA 1
ATOM 505 C C . HIS A 1 65 ? -31.298 -8.503 6.694 1.00 13.05 65 HIS A C 1
ATOM 506 O O . HIS A 1 65 ? -32.040 -9.019 7.533 1.00 13.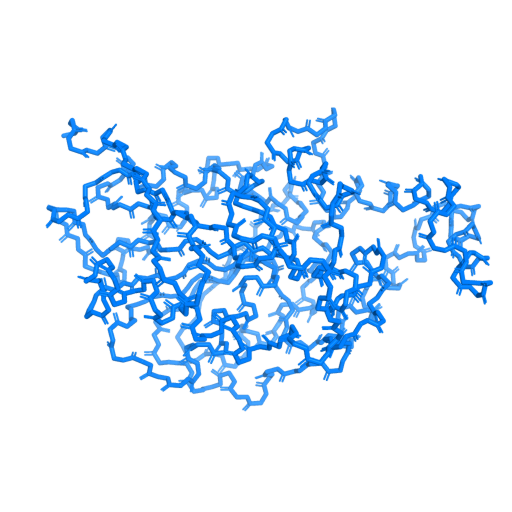44 65 HIS A O 1
ATOM 513 N N . TYR A 1 66 ? -31.398 -7.236 6.318 1.00 12.56 66 TYR A N 1
ATOM 514 C CA . TYR A 1 66 ? -32.488 -6.420 6.813 1.00 8.95 66 TYR A CA 1
ATOM 515 C C . TYR A 1 66 ? -32.676 -5.240 5.878 1.00 15.35 66 TYR A C 1
ATOM 516 O O . TYR A 1 66 ? -31.753 -4.837 5.166 1.00 15.06 66 TYR A O 1
ATOM 525 N N . ASP A 1 67 ? -33.895 -4.729 5.862 1.00 10.05 67 ASP A N 1
ATOM 526 C CA . ASP A 1 67 ? -34.264 -3.581 5.055 1.00 14.50 67 ASP A CA 1
ATOM 527 C C . ASP A 1 67 ? -34.211 -2.364 5.959 1.00 12.99 67 ASP A C 1
ATOM 528 O O . ASP A 1 67 ? -34.858 -2.329 7.014 1.00 12.99 67 ASP A O 1
ATOM 533 N N . GLN A 1 68 ? -33.393 -1.400 5.583 1.00 11.85 68 GLN A N 1
ATOM 534 C CA . GLN A 1 68 ? -33.310 -0.206 6.397 1.00 15.62 68 GLN A CA 1
ATOM 535 C C . GLN A 1 68 ? -34.638 0.527 6.353 1.00 14.65 68 GLN A C 1
ATOM 536 O O . GLN A 1 68 ? -35.383 0.452 5.368 1.00 13.34 68 GLN A O 1
ATOM 542 N N . LEU A 1 69 ? -34.952 1.184 7.466 1.00 15.58 69 LEU A N 1
ATOM 543 C CA . LEU A 1 69 ? -36.191 1.937 7.585 1.00 18.38 69 LEU A CA 1
ATOM 544 C C . LEU A 1 69 ? -36.416 2.784 6.345 1.00 16.37 69 LEU A C 1
ATOM 545 O O . LEU A 1 69 ? -35.487 3.402 5.828 1.00 15.21 69 LEU A O 1
ATOM 550 N N . GLY A 1 70 ? -37.649 2.784 5.849 1.00 13.28 70 GLY A N 1
ATOM 551 C CA . GLY A 1 70 ? -38.035 3.652 4.757 1.00 14.67 70 GLY A CA 1
ATOM 552 C C . GLY A 1 70 ? -38.211 2.972 3.418 1.00 16.41 70 GLY A C 1
ATOM 553 O O . GLY A 1 70 ? -38.713 3.622 2.491 1.00 17.87 70 GLY A O 1
ATOM 554 N N . ASN A 1 71 ? -37.830 1.699 3.267 1.00 12.82 71 ASN A N 1
ATOM 555 C CA . ASN A 1 71 ? -38.108 1.005 2.014 1.00 16.80 71 ASN A CA 1
ATOM 556 C C . ASN A 1 71 ? -38.204 -0.500 2.256 1.00 9.69 71 ASN A C 1
ATOM 557 O O . ASN A 1 71 ? -37.974 -1.001 3.359 1.00 17.47 71 ASN A O 1
ATOM 562 N N . GLY A 1 72 ? -38.571 -1.220 1.204 1.00 17.22 72 GLY A N 1
ATOM 563 C CA . GLY A 1 72 ? -38.581 -2.676 1.296 1.00 15.69 72 GLY A CA 1
ATOM 564 C C . GLY A 1 72 ? -39.692 -3.164 2.198 1.00 15.96 72 GLY A C 1
ATOM 565 O O . GLY A 1 72 ? -40.813 -2.640 2.195 1.00 14.20 72 GLY A O 1
ATOM 566 N N . LYS A 1 73 ? -39.378 -4.176 2.991 1.00 16.61 73 LYS A N 1
ATOM 567 C CA . LYS A 1 73 ? -40.356 -4.763 3.898 1.00 17.28 73 LYS A CA 1
ATOM 568 C C . LYS A 1 73 ? -40.417 -4.031 5.228 1.00 17.27 73 LYS A C 1
ATOM 569 O O . LYS A 1 73 ? -41.259 -4.360 6.069 1.00 18.85 73 LYS A O 1
ATOM 575 N N . SER A 1 74 ? -39.549 -3.055 5.443 1.00 13.10 74 SER A N 1
ATOM 576 C CA . SER A 1 74 ? -39.590 -2.269 6.663 1.00 14.06 74 SER A CA 1
ATOM 577 C C . SER A 1 74 ? -40.660 -1.177 6.546 1.00 12.25 74 SER A C 1
ATOM 578 O O . SER A 1 74 ? -41.318 -1.021 5.514 1.00 19.04 74 SER A O 1
ATOM 581 N N . THR A 1 75 ? -40.865 -0.425 7.624 1.00 15.53 75 THR A N 1
ATOM 582 C CA . THR A 1 75 ? -41.847 0.658 7.598 1.00 17.52 75 THR A CA 1
ATOM 583 C C . THR A 1 75 ? -41.499 1.705 6.543 1.00 22.45 75 THR A C 1
ATOM 584 O O . THR A 1 75 ? -40.377 2.216 6.503 1.00 19.51 75 THR A O 1
ATOM 588 N N . HIS A 1 76 ? -42.474 2.045 5.702 1.00 13.64 76 HIS A N 1
ATOM 589 C CA . HIS A 1 76 ? -42.319 3.157 4.773 1.00 18.77 76 HIS A CA 1
ATOM 590 C C . HIS A 1 76 ? -42.824 4.432 5.444 1.00 18.50 76 HIS A C 1
ATOM 591 O O . HIS A 1 76 ? -43.827 4.409 6.157 1.00 21.16 76 HIS A O 1
ATOM 598 N N . LEU A 1 77 ? -42.143 5.545 5.202 1.00 20.87 77 LEU A N 1
ATOM 599 C CA . LEU A 1 77 ? -42.524 6.836 5.780 1.00 21.27 77 LEU A CA 1
ATOM 600 C C . LEU A 1 77 ? -42.412 7.922 4.715 1.00 13.17 77 LEU A C 1
ATOM 601 O O . LEU A 1 77 ? -41.548 8.802 4.791 1.00 20.85 77 LEU A O 1
ATOM 606 N N . PRO A 1 78 ? -43.283 7.887 3.695 1.00 18.51 78 PRO A N 1
ATOM 607 C CA . PRO A 1 78 ? -43.162 8.852 2.587 1.00 22.85 78 PRO A CA 1
ATOM 608 C C . PRO A 1 78 ? -43.425 10.302 2.972 1.00 27.55 78 PRO A C 1
ATOM 609 O O . PRO A 1 78 ? -43.095 11.196 2.180 1.00 26.83 78 PRO A O 1
ATOM 613 N N A ASP A 1 79 ? -44.003 10.577 4.139 0.65 26.06 79 ASP A N 1
ATOM 614 N N B ASP A 1 79 ? -44.012 10.577 4.139 0.35 26.75 79 ASP A N 1
ATOM 615 C CA A ASP A 1 79 ? -44.187 11.972 4.513 0.65 28.92 79 ASP A CA 1
ATOM 616 C CA B ASP A 1 79 ? -44.188 11.972 4.525 0.35 28.76 79 ASP A CA 1
ATOM 617 C C A ASP A 1 79 ? -42.918 12.592 5.092 0.65 30.16 79 ASP A C 1
ATOM 618 C C B ASP A 1 79 ? -42.906 12.597 5.058 0.35 29.83 79 ASP A C 1
ATOM 619 O O A ASP A 1 79 ? -42.876 13.809 5.301 0.65 30.25 79 ASP A O 1
ATOM 620 O O B ASP A 1 79 ? -42.846 13.822 5.207 0.35 30.02 79 ASP A O 1
ATOM 629 N N . MET A 1 80 ? -41.879 11.797 5.328 1.00 28.74 80 MET A N 1
ATOM 630 C CA A MET A 1 80 ? -40.639 12.294 5.907 0.56 31.13 80 MET A CA 1
ATOM 631 C CA B MET A 1 80 ? -40.650 12.314 5.906 0.44 30.98 80 MET A CA 1
ATOM 632 C C . MET A 1 80 ? -39.699 12.786 4.814 1.00 33.22 80 MET A C 1
ATOM 633 O O . MET A 1 80 ? -39.547 12.138 3.775 1.00 31.21 80 MET A O 1
ATOM 642 N N . GLY A 1 81 ? -39.067 13.939 5.055 1.00 31.30 81 GLY A N 1
ATOM 643 C CA . GLY A 1 81 ? -38.199 14.558 4.089 1.00 24.63 81 GLY A CA 1
ATOM 644 C C . GLY A 1 81 ? -36.735 14.493 4.470 1.00 22.58 81 GLY A C 1
ATOM 645 O O . GLY A 1 81 ? -36.310 13.672 5.293 1.00 24.58 81 GLY A O 1
ATOM 646 N N . SER A 1 82 ? -35.953 15.403 3.875 1.00 30.28 82 SER A N 1
ATOM 647 C CA . SER A 1 82 ? -34.501 15.419 4.056 1.00 36.42 82 SER A CA 1
ATOM 648 C C . SER A 1 82 ? -34.088 15.515 5.524 1.00 36.33 82 SER A C 1
ATOM 649 O O . SER A 1 82 ? -33.011 15.036 5.898 1.00 40.39 82 SER A O 1
ATOM 652 N N . GLU A 1 83 ? -34.921 16.129 6.371 1.00 28.81 83 GLU A N 1
ATOM 653 C CA . GLU A 1 83 ? -34.532 16.372 7.757 1.00 27.09 83 GLU A CA 1
ATOM 654 C C . GLU A 1 83 ? -34.621 15.117 8.613 1.00 26.83 83 GLU A C 1
ATOM 655 O O . GLU A 1 83 ? -33.912 15.014 9.620 1.00 26.84 83 GLU A O 1
ATOM 661 N N . PHE A 1 84 ? -35.463 14.161 8.225 1.00 17.34 84 PHE A N 1
ATOM 662 C CA . PHE A 1 84 ? -35.637 12.933 8.990 1.00 17.36 84 PHE A CA 1
ATOM 663 C C . PHE A 1 84 ? -34.558 11.906 8.657 1.00 21.15 84 PHE A C 1
ATOM 664 O O . PHE A 1 84 ? -34.067 11.213 9.556 1.00 26.22 84 PHE A O 1
ATOM 672 N N . TRP A 1 85 ? -34.172 11.809 7.379 1.00 18.52 85 TRP A N 1
ATOM 673 C CA . TRP A 1 85 ? -33.335 10.718 6.864 1.00 20.74 85 TRP A CA 1
ATOM 674 C C . TRP A 1 85 ? -31.867 11.084 7.050 1.00 21.60 85 TRP A C 1
ATOM 675 O O . TRP A 1 85 ? -31.277 11.793 6.232 1.00 23.16 85 TRP A O 1
ATOM 686 N N . THR A 1 86 ? -31.264 10.581 8.118 1.00 19.27 86 THR A N 1
ATOM 687 C CA . THR A 1 86 ? -29.916 10.981 8.481 1.00 19.65 86 THR A CA 1
ATOM 688 C C . 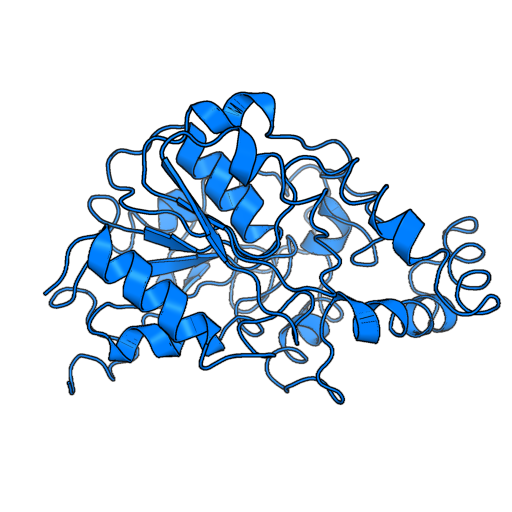THR A 1 86 ? -29.062 9.751 8.745 1.00 19.99 86 THR A C 1
ATOM 689 O O . THR A 1 86 ? -29.573 8.642 8.938 1.00 16.55 86 THR A O 1
ATOM 693 N N . VAL A 1 87 ? -27.737 9.965 8.752 1.00 18.93 87 VAL A N 1
ATOM 694 C CA . VAL A 1 87 ? -26.818 8.917 9.191 1.00 22.41 87 VAL A CA 1
ATOM 695 C C . VAL A 1 87 ? -27.165 8.463 10.607 1.00 19.62 87 VAL A C 1
ATOM 696 O O . VAL A 1 87 ? -27.168 7.262 10.903 1.00 17.13 87 VAL A O 1
ATOM 700 N N . ASP A 1 88 ? -27.469 9.410 11.503 1.00 18.29 88 ASP A N 1
ATOM 701 C CA A ASP A 1 88 ? -27.745 9.030 12.883 0.59 20.79 88 ASP A CA 1
ATOM 702 C CA B ASP A 1 88 ? -27.761 9.049 12.890 0.41 21.04 88 ASP A CA 1
ATOM 703 C C . ASP A 1 88 ? -28.993 8.160 12.982 1.00 18.01 88 ASP A C 1
ATOM 704 O O . ASP A 1 88 ? -29.042 7.237 13.802 1.00 19.96 88 ASP A O 1
ATOM 713 N N . LEU A 1 89 ? -30.008 8.428 12.156 1.00 14.63 89 LEU A N 1
ATOM 714 C CA . LEU A 1 89 ? -31.177 7.552 12.142 1.00 17.46 89 LEU A CA 1
ATOM 715 C C . LEU A 1 89 ? -30.790 6.112 11.818 1.00 19.09 89 LEU A C 1
ATOM 716 O O . LEU A 1 89 ? -31.224 5.178 12.495 1.00 15.59 89 LEU A O 1
ATOM 721 N N . PHE A 1 90 ? -30.008 5.903 10.759 1.00 15.06 90 PHE A N 1
ATOM 722 C CA . PHE A 1 90 ? -29.689 4.530 10.389 1.00 16.91 90 PHE A CA 1
ATOM 723 C C . PHE A 1 90 ? -28.652 3.899 11.322 1.00 21.11 90 PHE A C 1
ATOM 724 O O . PHE A 1 90 ? -28.656 2.672 11.503 1.00 18.05 90 PHE A O 1
ATOM 732 N N . LEU A 1 91 ? -27.774 4.702 11.937 1.00 14.53 91 LEU A N 1
ATOM 733 C CA . LEU A 1 91 ? -26.905 4.159 12.981 1.00 11.65 91 LEU A CA 1
ATOM 734 C C . LEU A 1 91 ? -27.728 3.655 14.157 1.00 13.33 91 LEU A C 1
ATOM 735 O O . LEU A 1 91 ? -27.447 2.583 14.711 1.00 15.57 91 LEU A O 1
ATOM 740 N N . SER A 1 92 ? -28.752 4.418 14.553 1.00 15.85 92 SER A N 1
ATOM 741 C CA A SER A 1 92 ? -29.630 3.988 15.635 0.33 17.68 92 SER A CA 1
ATOM 742 C CA B SER A 1 92 ? -29.630 3.983 15.637 0.67 18.27 92 SER A CA 1
ATOM 743 C C . SER A 1 92 ? -30.390 2.716 15.266 1.00 16.66 92 SER A C 1
ATOM 744 O O . SER A 1 92 ? -30.532 1.806 16.088 1.00 16.58 92 SER A O 1
ATOM 749 N N . GLU A 1 93 ? -30.904 2.644 14.039 1.00 13.48 93 GLU A N 1
ATOM 750 C CA . GLU A 1 93 ? -31.631 1.449 13.627 1.00 15.75 93 GLU A CA 1
ATOM 751 C C . GLU A 1 93 ? -30.732 0.221 13.653 1.00 12.58 93 GLU A C 1
ATOM 752 O O . GLU A 1 93 ? -31.153 -0.861 14.083 1.00 15.09 93 GLU A O 1
ATOM 758 N N . LEU A 1 94 ? -29.486 0.372 13.201 1.00 13.48 94 LEU A N 1
ATOM 759 C CA . LEU A 1 94 ? -28.544 -0.741 13.228 1.00 16.40 94 LEU A CA 1
ATOM 760 C C . LEU A 1 94 ? -28.276 -1.192 14.660 1.00 18.67 94 LEU A C 1
ATOM 761 O O . LEU A 1 94 ? -28.322 -2.393 14.961 1.00 18.75 94 LEU A O 1
ATOM 766 N N . ASP A 1 95 ? -28.030 -0.240 15.569 1.00 15.03 95 ASP A N 1
ATOM 767 C CA . ASP A 1 95 ? -27.794 -0.609 16.964 1.00 18.62 95 ASP A CA 1
ATOM 768 C C . ASP A 1 95 ? -29.012 -1.300 17.554 1.00 17.03 95 ASP A C 1
ATOM 769 O O . ASP A 1 95 ? -28.879 -2.233 18.353 1.00 18.66 95 ASP A O 1
ATOM 774 N N . ASN A 1 96 ? -30.208 -0.850 17.161 1.00 17.46 96 ASN A N 1
ATOM 775 C CA . ASN A 1 96 ? -31.442 -1.455 17.639 1.00 22.14 96 ASN A CA 1
ATOM 776 C C . ASN A 1 96 ? -31.566 -2.896 17.166 1.00 23.45 96 ASN A C 1
ATOM 777 O O . ASN A 1 96 ? -31.947 -3.778 17.943 1.00 17.06 96 ASN A O 1
ATOM 782 N N . LEU A 1 97 ? -31.267 -3.148 15.889 1.00 14.91 97 LEU A N 1
ATOM 783 C CA . LEU A 1 97 ? -31.359 -4.503 15.368 1.00 13.97 97 LEU A CA 1
ATOM 784 C C . LEU A 1 97 ? -30.354 -5.420 16.047 1.00 16.06 97 LEU A C 1
ATOM 785 O O . LEU A 1 97 ? -30.682 -6.561 16.384 1.00 20.41 97 LEU A O 1
ATOM 790 N N . LEU A 1 98 ? -29.121 -4.934 16.261 1.00 13.52 98 LEU A N 1
ATOM 791 C CA . LEU A 1 98 ? -28.091 -5.762 16.882 1.00 16.24 98 LEU A CA 1
ATOM 792 C C . LEU A 1 98 ? -28.496 -6.161 18.295 1.00 17.05 98 LEU A C 1
ATOM 793 O O . LEU A 1 98 ? -28.326 -7.320 18.703 1.00 16.79 98 LEU A O 1
ATOM 798 N N A GLU A 1 99 ? -29.014 -5.202 19.066 0.45 19.25 99 GLU A N 1
ATOM 799 N N B GLU A 1 99 ? -29.042 -5.217 19.059 0.55 19.34 99 GLU A N 1
ATOM 800 C CA A GLU A 1 99 ? -29.481 -5.499 20.415 0.45 20.01 99 GLU A CA 1
ATOM 801 C CA B GLU A 1 99 ? -29.457 -5.535 20.418 0.55 20.05 99 GLU A CA 1
ATOM 802 C C A GLU A 1 99 ? -30.669 -6.448 20.383 0.45 18.40 99 GLU A C 1
ATOM 803 C C B GLU A 1 99 ? -30.696 -6.422 20.421 0.55 18.27 99 GLU A C 1
ATOM 804 O O A GLU A 1 99 ? -30.741 -7.392 21.180 0.45 16.47 99 GLU A O 1
ATOM 805 O O B GLU A 1 99 ? -30.823 -7.312 21.271 0.55 16.69 99 GLU A O 1
ATOM 816 N N . TYR A 1 100 ? -31.606 -6.213 19.459 1.00 18.85 100 TYR A N 1
ATOM 817 C CA . TYR A 1 100 ? -32.825 -7.023 19.384 1.00 17.44 100 TYR A CA 1
ATOM 818 C C . TYR A 1 100 ? -32.513 -8.488 19.105 1.00 21.37 100 TYR A C 1
ATOM 819 O O . TYR A 1 100 ? -33.127 -9.385 19.695 1.00 15.03 100 TYR A O 1
ATOM 828 N N . LEU A 1 101 ? -31.570 -8.752 18.208 1.00 14.73 101 LEU A N 1
ATOM 829 C CA . LEU A 1 101 ? -31.145 -10.120 17.943 1.00 16.34 101 LEU A CA 1
ATOM 830 C C . LEU A 1 101 ? -30.165 -10.643 18.983 1.00 13.51 101 LEU A C 1
ATOM 831 O O . LEU A 1 101 ? -29.766 -11.815 18.902 1.00 15.09 101 LEU A O 1
ATOM 836 N N . GLU A 1 102 ? -29.758 -9.804 19.940 1.00 15.75 102 GLU A N 1
ATOM 837 C CA . GLU A 1 102 ? -28.784 -10.183 20.962 1.00 18.21 102 GLU A CA 1
ATOM 838 C C . GLU A 1 102 ? -27.484 -10.698 20.332 1.00 19.80 102 GLU A C 1
ATOM 839 O O . GLU A 1 102 ? -26.946 -11.731 20.726 1.00 18.15 102 GLU A O 1
ATOM 845 N N . ILE A 1 103 ? -26.964 -9.952 19.353 1.00 18.00 103 ILE A N 1
ATOM 846 C CA . ILE A 1 103 ? -25.679 -10.258 18.742 1.00 15.74 103 ILE A CA 1
ATOM 847 C C . ILE A 1 103 ? -24.673 -9.133 18.935 1.00 23.15 103 ILE A C 1
ATOM 848 O O . ILE A 1 103 ? -23.581 -9.188 18.369 1.00 17.13 103 ILE A O 1
ATOM 853 N N . ALA A 1 104 ? -25.015 -8.109 19.733 1.00 19.68 104 ALA A N 1
ATOM 854 C CA . ALA A 1 104 ? -24.173 -6.920 19.837 1.00 19.06 104 ALA A CA 1
ATOM 855 C C . ALA A 1 104 ? -22.849 -7.188 20.545 1.00 19.12 104 ALA A C 1
ATOM 856 O O . ALA A 1 104 ? -21.982 -6.309 20.555 1.00 17.71 104 ALA A O 1
ATOM 858 N N A ASP A 1 105 ? -22.684 -8.367 21.149 0.56 19.36 105 ASP A N 1
ATOM 859 N N B ASP A 1 105 ? -22.668 -8.363 21.143 0.44 19.59 105 ASP A N 1
ATOM 860 C CA A ASP A 1 105 ? -21.407 -8.749 21.738 0.56 21.78 105 ASP A CA 1
ATOM 861 C CA B ASP A 1 105 ? -21.382 -8.710 21.732 0.44 21.80 105 ASP A CA 1
ATOM 862 C C A ASP A 1 105 ? -20.463 -9.372 20.718 0.56 18.82 105 ASP A C 1
ATOM 863 C C B ASP A 1 105 ? -20.476 -9.463 20.765 0.44 18.77 105 ASP A C 1
ATOM 864 O O A ASP A 1 105 ? -19.247 -9.362 20.927 0.56 19.16 105 ASP A O 1
ATOM 865 O O B ASP A 1 105 ? -19.292 -9.643 21.064 0.44 19.58 105 ASP A O 1
ATOM 874 N N . ASP A 1 106 ? -20.991 -9.895 19.609 1.00 20.12 106 ASP A N 1
ATOM 875 C CA . ASP A 1 106 ? -20.167 -10.637 18.650 1.00 11.46 106 ASP A CA 1
ATOM 876 C C . ASP A 1 106 ? -20.843 -10.590 17.276 1.00 12.11 106 ASP A C 1
ATOM 877 O O . ASP A 1 106 ? -21.725 -11.407 16.998 1.00 23.74 106 ASP A O 1
ATOM 882 N N . TYR A 1 107 ? -20.417 -9.649 16.426 1.00 13.08 107 TYR A N 1
ATOM 883 C CA . TYR A 1 107 ? -20.984 -9.545 15.088 1.00 12.62 107 TYR A CA 1
ATOM 884 C C . TYR A 1 107 ? -19.944 -8.996 14.122 1.00 12.46 107 TYR A C 1
ATOM 885 O O . TYR A 1 107 ? -18.937 -8.408 14.522 1.00 16.17 107 TYR A O 1
ATOM 894 N N . ALA A 1 108 ? -20.197 -9.217 12.833 1.00 16.67 108 ALA A N 1
ATOM 895 C CA . ALA A 1 108 ? -19.405 -8.626 11.765 1.00 14.71 108 ALA A CA 1
ATOM 896 C C . ALA A 1 108 ? -20.352 -7.937 10.798 1.00 15.79 108 ALA A C 1
ATOM 897 O O . ALA A 1 108 ? -21.512 -8.332 10.670 1.00 12.37 108 ALA A O 1
ATOM 899 N N . LEU A 1 109 ? -19.866 -6.881 10.146 1.00 10.72 109 LEU A N 1
ATOM 900 C CA . LEU A 1 109 ? -20.665 -6.106 9.202 1.00 10.80 109 LEU A CA 1
ATOM 901 C C . LEU A 1 109 ? -20.044 -6.175 7.821 1.00 15.62 109 LEU A C 1
ATOM 902 O O . LEU A 1 109 ? -18.824 -6.011 7.672 1.00 13.36 109 LEU A O 1
ATOM 907 N N . LEU A 1 110 ? -20.886 -6.413 6.820 1.00 12.01 110 LEU A N 1
ATOM 908 C CA . LEU A 1 110 ? -20.564 -6.186 5.417 1.00 14.86 110 LEU A CA 1
ATOM 909 C C . LEU A 1 110 ? -21.462 -5.054 4.920 1.00 13.93 110 LEU A C 1
ATOM 910 O O . LEU A 1 110 ? -22.692 -5.156 4.976 1.00 14.78 110 LEU A O 1
ATOM 915 N N . GLY A 1 111 ? -20.855 -3.969 4.453 1.00 12.10 111 GLY A N 1
ATOM 916 C CA . GLY A 1 111 ? -21.597 -2.850 3.908 1.00 9.86 111 GLY A CA 1
ATOM 917 C C . GLY A 1 111 ? -21.293 -2.702 2.423 1.00 14.41 111 GLY A C 1
ATOM 918 O O . GLY A 1 111 ? -20.130 -2.674 2.024 1.00 12.56 111 GLY A O 1
ATOM 919 N N . GLN A 1 112 ? -22.356 -2.603 1.630 1.00 13.20 112 GLN A N 1
ATOM 920 C CA A GLN A 1 112 ? -22.262 -2.486 0.179 0.08 12.95 112 GLN A CA 1
ATOM 921 C CA B GLN A 1 112 ? -22.259 -2.488 0.177 0.92 10.94 112 GLN A CA 1
ATOM 922 C C . GLN A 1 112 ? -22.666 -1.073 -0.224 1.00 11.44 112 GLN A C 1
ATOM 923 O O . GLN A 1 112 ? -23.806 -0.666 0.008 1.00 11.93 112 GLN A O 1
ATOM 934 N N . SER A 1 113 ? -21.724 -0.320 -0.802 1.00 12.53 113 SER A N 1
ATOM 935 C CA . SER A 1 113 ? -21.949 1.063 -1.250 1.00 15.13 113 SER A CA 1
ATOM 936 C C . SER A 1 113 ? -22.339 1.936 -0.057 1.00 13.63 113 SER A C 1
ATOM 937 O O . SER A 1 113 ? -21.511 2.091 0.856 1.00 15.43 113 SER A O 1
ATOM 940 N N . TRP A 1 114 ? -23.530 2.552 -0.019 1.00 12.53 114 TRP A N 1
ATOM 941 C CA . TRP A 1 114 ? -23.943 3.269 1.189 1.00 12.44 114 TRP A CA 1
ATOM 942 C C . TRP A 1 114 ? -23.805 2.398 2.432 1.00 16.02 114 TRP A C 1
ATOM 943 O O . TRP A 1 114 ? -23.482 2.891 3.519 1.00 15.47 114 TRP A O 1
ATOM 954 N N . GLY A 1 115 ? -24.053 1.096 2.293 1.00 13.81 115 GLY A N 1
ATOM 955 C CA . GLY A 1 115 ? -23.930 0.219 3.443 1.00 14.04 115 GLY A CA 1
ATOM 956 C C . GLY A 1 115 ? -22.544 0.254 4.057 1.00 15.04 115 GLY A C 1
ATOM 957 O O . GLY A 1 115 ? -22.401 0.198 5.282 1.00 16.18 115 GLY A O 1
ATOM 958 N N . GLY A 1 116 ? -21.503 0.342 3.213 1.00 14.18 116 GLY A N 1
ATOM 959 C CA . GLY A 1 116 ? -20.144 0.480 3.717 1.00 9.82 116 GLY A CA 1
ATOM 960 C C . GLY A 1 116 ? -19.885 1.831 4.355 1.00 16.27 116 GLY A C 1
ATOM 961 O O . GLY A 1 116 ? -19.121 1.925 5.325 1.00 9.89 116 GLY A O 1
ATOM 962 N N . MET A 1 117 ? -20.504 2.895 3.825 1.00 11.08 117 MET A N 1
ATOM 963 C CA . MET A 1 117 ? -20.425 4.188 4.497 1.00 17.28 117 MET A CA 1
ATOM 964 C C . MET A 1 117 ? -21.031 4.090 5.891 1.00 13.16 117 MET A C 1
ATOM 965 O O . MET A 1 117 ? -20.430 4.519 6.880 1.00 15.88 117 MET A O 1
A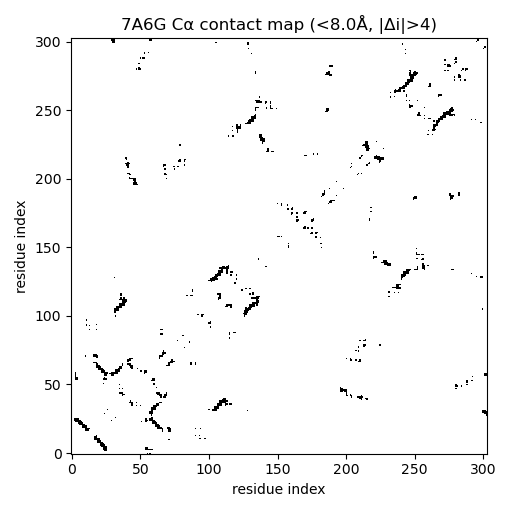TOM 970 N N . LEU A 1 118 ? -22.235 3.519 5.972 1.00 14.49 118 LEU A N 1
ATOM 971 C CA . LEU A 1 118 ? -22.924 3.348 7.247 1.00 13.81 118 LEU A CA 1
ATOM 972 C C . LEU A 1 118 ? -22.136 2.448 8.184 1.00 12.68 118 LEU A C 1
ATOM 973 O O . LEU A 1 118 ? -22.019 2.734 9.386 1.00 13.22 118 LEU A O 1
ATOM 978 N N . ALA A 1 119 ? -21.600 1.347 7.655 1.00 11.95 119 ALA A N 1
ATOM 979 C CA . ALA A 1 119 ? -20.788 0.453 8.473 1.00 10.31 119 ALA A CA 1
ATOM 980 C C . ALA A 1 119 ? -19.540 1.157 8.990 1.00 15.19 119 ALA A C 1
ATOM 981 O O . ALA A 1 119 ? -19.123 0.941 10.132 1.00 14.71 119 ALA A O 1
ATOM 983 N N . SER A 1 120 ? -18.926 2.002 8.162 1.00 15.40 120 SER A N 1
ATOM 984 C CA . SER A 1 120 ? -17.759 2.743 8.616 1.00 14.96 120 SER A CA 1
ATOM 985 C C . SER A 1 120 ? -18.132 3.757 9.691 1.00 12.38 120 SER A C 1
ATOM 986 O O . SER A 1 120 ? -17.372 3.948 10.644 1.00 11.91 120 SER A O 1
ATOM 989 N N . GLU A 1 121 ? -19.275 4.447 9.536 1.00 14.77 121 GLU A N 1
ATOM 990 C CA . GLU A 1 121 ? -19.725 5.366 10.581 1.00 19.45 121 GLU A CA 1
ATOM 991 C C . GLU A 1 121 ? -19.918 4.622 11.894 1.00 18.28 121 GLU A C 1
ATOM 992 O O . GLU A 1 121 ? -19.564 5.119 12.967 1.00 18.86 121 GLU A O 1
ATOM 998 N N . HIS A 1 122 ? -20.472 3.418 11.814 1.00 13.27 122 HIS A N 1
ATOM 999 C CA . HIS A 1 122 ? -20.647 2.573 12.984 1.00 21.21 122 HIS A CA 1
ATOM 1000 C C . HIS A 1 122 ? -19.300 2.169 13.581 1.00 16.81 122 HIS A C 1
ATOM 1001 O O . HIS A 1 122 ? -19.091 2.269 14.796 1.00 16.96 122 HIS A O 1
ATOM 1008 N N . ALA A 1 123 ? -18.356 1.740 12.731 1.00 9.36 123 ALA A N 1
ATOM 1009 C CA . ALA A 1 123 ? -17.092 1.193 13.217 1.00 16.26 123 ALA A CA 1
ATOM 1010 C C . ALA A 1 123 ? -16.121 2.259 13.730 1.00 17.73 123 ALA A C 1
ATOM 1011 O O . ALA A 1 123 ? -15.302 1.952 14.609 1.00 15.27 123 ALA A O 1
ATOM 1013 N N . VAL A 1 124 ? -16.158 3.492 13.204 1.00 15.90 124 VAL A N 1
ATOM 1014 C CA . VAL A 1 124 ? -15.230 4.507 13.717 1.00 15.37 124 VAL A CA 1
ATOM 1015 C C . VAL A 1 124 ? -15.543 4.901 15.152 1.00 15.75 124 VAL A C 1
ATOM 1016 O O . VAL A 1 124 ? -14.734 5.584 15.785 1.00 23.47 124 VAL A O 1
ATOM 1020 N N . LEU A 1 125 ? -16.695 4.493 15.682 1.00 12.09 125 LEU A N 1
ATOM 1021 C CA . LEU A 1 125 ? -17.002 4.643 17.095 1.00 23.14 125 LEU A CA 1
ATOM 1022 C C . LEU A 1 125 ? -16.401 3.538 17.954 1.00 17.86 125 LEU A C 1
ATOM 1023 O O . LEU A 1 125 ? -16.592 3.555 19.176 1.00 21.05 125 LEU A O 1
ATOM 1028 N N . GLN A 1 126 ? -15.664 2.612 17.349 1.00 19.17 126 GLN A N 1
ATOM 1029 C CA . GLN A 1 126 ? -15.066 1.474 18.035 1.00 23.25 126 GLN A CA 1
ATOM 1030 C C . GLN A 1 126 ? -16.046 0.675 18.911 1.00 19.41 126 GLN A C 1
ATOM 1031 O O . GLN A 1 126 ? -15.781 0.458 20.099 1.00 22.88 126 GLN A O 1
ATOM 1037 N N . PRO A 1 127 ? -17.164 0.210 18.357 1.00 17.28 127 PRO A N 1
ATOM 1038 C CA . PRO A 1 127 ? -18.053 -0.655 19.147 1.00 26.00 127 PRO A CA 1
ATOM 1039 C C . PRO A 1 127 ? -17.354 -1.946 19.538 1.00 19.68 127 PRO A C 1
ATOM 1040 O O . PRO A 1 127 ? -16.600 -2.534 18.758 1.00 16.94 127 PRO A O 1
ATOM 1044 N N . THR A 1 128 ? -17.590 -2.374 20.776 1.00 21.96 128 THR A N 1
ATOM 1045 C CA . THR A 1 128 ? -16.800 -3.473 21.317 1.00 21.16 128 THR A CA 1
ATOM 1046 C C . THR A 1 128 ? -17.181 -4.821 20.704 1.00 20.42 128 THR A C 1
ATOM 1047 O O . THR A 1 128 ? -16.317 -5.687 20.536 1.00 21.80 128 THR A O 1
ATOM 1051 N N . GLY A 1 129 ? -18.447 -5.025 20.353 1.00 18.55 129 GLY A N 1
ATOM 1052 C CA . GLY A 1 129 ? -18.823 -6.319 19.814 1.00 15.92 129 GLY A CA 1
ATOM 1053 C C . GLY A 1 129 ? -18.468 -6.545 18.359 1.00 17.72 129 GLY A C 1
ATOM 1054 O O . GLY A 1 129 ? -18.595 -7.676 17.885 1.00 19.68 129 GLY A O 1
ATOM 1055 N N . LEU A 1 130 ? -18.041 -5.498 17.642 1.00 16.07 130 LEU A N 1
ATOM 1056 C CA . LEU A 1 130 ? -17.688 -5.632 16.234 1.00 16.51 130 LEU A CA 1
ATOM 1057 C C . LEU A 1 130 ? -16.403 -6.439 16.089 1.00 16.61 130 LEU A C 1
ATOM 1058 O O . LEU A 1 130 ? -15.387 -6.136 16.722 1.00 16.72 130 LEU A O 1
ATOM 1063 N N . GLN A 1 131 ? -16.443 -7.469 15.244 1.00 13.93 131 GLN A N 1
ATOM 1064 C CA . GLN A 1 131 ? -15.282 -8.330 15.048 1.00 14.04 131 GLN A CA 1
ATOM 1065 C C . GLN A 1 131 ? -14.549 -8.092 13.735 1.00 19.54 131 GLN A C 1
ATOM 1066 O O . GLN A 1 131 ? -13.360 -8.414 13.632 1.00 20.92 131 GLN A O 1
ATOM 1072 N N . ALA A 1 132 ? -15.216 -7.542 12.733 1.00 14.72 132 ALA A N 1
ATOM 1073 C CA . ALA A 1 132 ? -14.663 -7.584 11.392 1.00 14.71 132 ALA A CA 1
ATOM 1074 C C . ALA A 1 132 ? -15.552 -6.730 10.524 1.00 13.54 132 ALA A C 1
ATOM 1075 O O . ALA A 1 132 ? -16.768 -6.673 10.739 1.00 15.57 132 ALA A O 1
ATOM 1077 N N . LEU A 1 133 ? -14.943 -6.093 9.536 1.00 16.44 133 LEU A N 1
ATOM 1078 C CA . LEU A 1 133 ? -15.644 -5.198 8.641 1.00 10.50 133 LEU A CA 1
ATOM 1079 C C . LEU A 1 133 ? -15.308 -5.545 7.197 1.00 13.12 133 LEU A C 1
ATOM 1080 O O . LEU A 1 133 ? -14.134 -5.698 6.844 1.00 14.21 133 LEU A O 1
ATOM 1085 N N . ILE A 1 134 ? -16.328 -5.647 6.350 1.00 8.80 134 ILE A N 1
ATOM 1086 C CA . ILE A 1 134 ? -16.139 -5.697 4.906 1.00 13.13 134 ILE A CA 1
ATOM 1087 C C . ILE A 1 134 ? -16.754 -4.439 4.299 1.00 15.39 134 ILE A C 1
ATOM 1088 O O . ILE A 1 134 ? -17.933 -4.136 4.525 1.00 13.97 134 ILE A O 1
ATOM 1093 N N . ILE A 1 135 ? -15.957 -3.717 3.525 1.00 12.48 135 ILE A N 1
ATOM 1094 C CA A ILE A 1 135 ? -16.405 -2.537 2.796 0.17 13.85 135 ILE A CA 1
ATOM 1095 C CA B ILE A 1 135 ? -16.398 -2.536 2.793 0.83 13.41 135 ILE A CA 1
ATOM 1096 C C . ILE A 1 135 ? -16.413 -2.899 1.320 1.00 14.55 135 ILE A C 1
ATOM 1097 O O . ILE A 1 135 ? -15.355 -3.116 0.714 1.00 17.04 135 ILE A O 1
ATOM 1106 N N . ALA A 1 136 ? -17.603 -2.968 0.734 1.00 12.78 136 ALA A N 1
ATOM 1107 C CA . ALA A 1 136 ? -17.758 -3.417 -0.646 1.00 11.77 136 ALA A CA 1
ATOM 1108 C C . ALA A 1 136 ? -18.279 -2.257 -1.479 1.00 14.63 136 ALA A C 1
ATOM 1109 O O . ALA A 1 136 ? -19.402 -1.781 -1.259 1.00 15.20 136 ALA A O 1
ATOM 1111 N N . ASN A 1 137 ? -17.442 -1.791 -2.418 1.00 9.34 137 ASN A N 1
ATOM 1112 C CA . ASN A 1 137 ? -17.857 -0.863 -3.468 1.00 16.41 137 ASN A CA 1
ATOM 1113 C C . ASN A 1 137 ? -18.337 0.464 -2.882 1.00 15.09 137 ASN A C 1
ATOM 1114 O O . ASN A 1 137 ? -19.379 0.988 -3.274 1.00 16.44 137 ASN A O 1
ATOM 1119 N N . SER A 1 138 ? -17.573 1.007 -1.923 1.00 11.14 138 SER A N 1
ATOM 1120 C CA . SER A 1 138 ? -18.037 2.187 -1.179 1.00 14.59 138 SER A CA 1
ATOM 1121 C C . SER A 1 138 ? -17.114 3.387 -1.370 1.00 13.89 138 SER A C 1
ATOM 1122 O O . SER A 1 138 ? -15.895 3.233 -1.500 1.00 14.83 138 SER A O 1
ATOM 1125 N N . PRO A 1 139 ? -17.662 4.599 -1.341 1.00 17.01 139 PRO A N 1
ATOM 1126 C CA . PRO A 1 139 ? -16.823 5.790 -1.221 1.00 14.37 139 PRO A CA 1
ATOM 1127 C C . PRO A 1 139 ? -16.533 6.112 0.238 1.00 19.74 139 PRO A C 1
ATOM 1128 O O . PRO A 1 139 ? -17.245 5.693 1.151 1.00 16.46 139 PRO A O 1
ATOM 1132 N N . ALA A 1 140 ? -15.435 6.842 0.442 1.00 14.11 140 ALA A N 1
ATOM 1133 C CA . ALA A 1 140 ? -15.134 7.464 1.726 1.00 16.56 140 ALA A CA 1
ATOM 1134 C C . ALA A 1 140 ? -15.404 8.968 1.718 1.00 14.60 140 ALA A C 1
ATOM 1135 O O . ALA A 1 140 ? -15.409 9.589 2.785 1.00 15.81 140 ALA A O 1
ATOM 1137 N N . ASP A 1 141 ? -15.650 9.547 0.544 1.00 16.18 141 ASP A N 1
ATOM 1138 C CA . ASP A 1 141 ? -15.866 10.981 0.351 1.00 14.14 141 ASP A CA 1
ATOM 1139 C C . ASP A 1 141 ? -16.801 11.100 -0.837 1.00 12.72 141 ASP A C 1
ATOM 1140 O O . ASP A 1 141 ? -16.445 10.653 -1.926 1.00 16.78 141 ASP A O 1
ATOM 1145 N N . MET A 1 142 ? -17.971 11.710 -0.651 1.00 14.97 142 MET A N 1
ATOM 1146 C CA A MET A 1 142 ? -18.956 11.777 -1.729 0.50 17.24 142 MET A CA 1
ATOM 1147 C CA B MET A 1 142 ? -18.935 11.746 -1.744 0.50 17.40 142 MET A CA 1
ATOM 1148 C C . MET A 1 142 ? -18.524 12.680 -2.881 1.00 17.25 142 MET A C 1
ATOM 1149 O O . MET A 1 142 ? -18.997 12.497 -4.011 1.00 16.02 142 MET A O 1
ATOM 1158 N N . HIS A 1 143 ? -17.658 13.667 -2.632 1.00 16.22 143 HIS A N 1
ATOM 1159 C CA . HIS A 1 143 ? -17.181 14.494 -3.738 1.00 13.07 143 HIS A CA 1
ATOM 1160 C C . HIS A 1 143 ? -16.331 13.677 -4.703 1.00 21.77 143 HIS A C 1
ATOM 1161 O O . HIS A 1 143 ? -16.388 13.882 -5.925 1.00 21.96 143 HIS A O 1
ATOM 1168 N N . THR A 1 144 ? -15.525 12.756 -4.165 1.00 19.49 144 THR A N 1
ATOM 1169 C CA . THR A 1 144 ? -14.742 11.856 -5.006 1.00 19.83 144 THR A CA 1
ATOM 1170 C C . THR A 1 144 ? -15.645 10.943 -5.817 1.00 19.46 144 THR A C 1
ATOM 1171 O O . THR A 1 144 ? -15.386 10.691 -6.997 1.00 18.42 144 THR A O 1
ATOM 1175 N N . TRP A 1 145 ? -16.685 10.403 -5.178 1.00 15.98 145 TRP A N 1
ATOM 1176 C CA . TRP A 1 145 ? -17.673 9.605 -5.886 1.00 14.01 145 TRP A CA 1
ATOM 1177 C C . TRP A 1 145 ? -18.189 10.339 -7.111 1.00 18.89 145 TRP A C 1
ATOM 1178 O O . TRP A 1 145 ? -18.159 9.808 -8.230 1.00 18.08 145 TRP A O 1
ATOM 1189 N N . VAL A 1 146 ? -18.664 11.575 -6.911 1.00 18.89 146 VAL A N 1
ATOM 1190 C CA . VAL A 1 146 ? -19.249 12.331 -8.012 1.00 13.34 146 VAL A CA 1
ATOM 1191 C C . VAL A 1 146 ? -18.176 12.715 -9.025 1.00 12.87 146 VAL A C 1
ATOM 1192 O O . VAL A 1 146 ? -18.398 12.644 -10.241 1.00 19.95 146 VAL A O 1
ATOM 1196 N N . SER A 1 147 ? -16.992 13.110 -8.554 1.00 18.59 147 SER A N 1
ATOM 1197 C CA A SER A 1 147 ? -15.935 13.459 -9.497 0.39 20.18 147 SER A CA 1
ATOM 1198 C CA B SER A 1 147 ? -15.910 13.449 -9.474 0.61 20.33 147 SER A CA 1
ATOM 1199 C C . SER A 1 147 ? -15.560 12.267 -10.373 1.00 19.73 147 SER A C 1
ATOM 1200 O O . SER A 1 147 ? -15.406 12.416 -11.592 1.00 18.98 147 SER A O 1
ATOM 1205 N N . GLU A 1 148 ? -15.437 11.068 -9.783 1.00 15.36 148 GLU A N 1
ATOM 1206 C CA . GLU A 1 148 ? -15.150 9.886 -10.588 1.00 21.35 148 GLU A CA 1
ATOM 1207 C C . GLU A 1 148 ? -16.346 9.493 -11.447 1.00 21.17 148 GLU A C 1
ATOM 1208 O O . GLU A 1 148 ? -16.169 9.015 -12.570 1.00 21.98 148 GLU A O 1
ATOM 1214 N N . ALA A 1 149 ? -17.570 9.668 -10.934 1.00 20.17 149 ALA A N 1
ATOM 1215 C CA . ALA A 1 149 ? -18.748 9.425 -11.764 1.00 18.48 149 ALA A CA 1
ATOM 1216 C C . ALA A 1 149 ? -18.722 10.309 -12.994 1.00 16.88 149 ALA A C 1
ATOM 1217 O O . ALA A 1 149 ? -19.037 9.858 -14.102 1.00 18.40 149 ALA A O 1
ATOM 1219 N N . ASN A 1 150 ? -18.356 11.581 -12.808 1.00 13.00 150 ASN A N 1
ATOM 1220 C CA . ASN A 1 150 ? -18.295 12.519 -13.925 1.00 17.14 150 ASN A CA 1
ATOM 1221 C C . ASN A 1 150 ? -17.246 12.092 -14.941 1.00 19.98 150 ASN A C 1
ATOM 1222 O O . ASN A 1 150 ? -17.488 12.146 -16.153 1.00 18.44 150 ASN A O 1
ATOM 1227 N N . ARG A 1 151 ? -16.076 11.658 -14.461 1.00 20.34 151 ARG A N 1
ATOM 1228 C CA . ARG A 1 151 ? -15.054 11.116 -15.353 1.00 16.49 151 ARG A CA 1
ATOM 1229 C C . ARG A 1 151 ? -15.590 9.938 -16.159 1.00 17.16 151 ARG A C 1
ATOM 1230 O O . ARG A 1 151 ? -15.305 9.812 -17.357 1.00 16.48 151 ARG A O 1
ATOM 1238 N N . LEU A 1 152 ? -16.340 9.039 -15.514 1.00 14.35 152 LEU A N 1
ATOM 1239 C CA . LEU A 1 152 ? -16.897 7.918 -16.258 1.00 16.82 152 LEU A CA 1
ATOM 1240 C C . LEU A 1 152 ? -17.979 8.389 -17.225 1.00 22.77 152 LEU A C 1
ATOM 1241 O O . LEU A 1 152 ? -18.124 7.822 -18.318 1.00 21.39 152 LEU A O 1
ATOM 1246 N N . ARG A 1 153 ? -18.720 9.448 -16.867 1.00 21.03 153 ARG A N 1
ATOM 1247 C CA . ARG A 1 153 ? -19.762 9.935 -17.761 1.00 23.58 153 ARG A CA 1
ATOM 1248 C C . ARG A 1 153 ? -19.167 10.512 -19.036 1.00 24.45 153 ARG A C 1
ATOM 1249 O O . ARG A 1 153 ? -19.790 10.431 -20.105 1.00 20.31 153 ARG A O 1
ATOM 1257 N N . GLU A 1 154 ? -17.960 11.074 -18.951 1.00 24.56 154 GLU A N 1
ATOM 1258 C CA A GLU A 1 154 ? -17.308 11.589 -20.149 0.59 28.18 154 GLU A CA 1
ATOM 1259 C CA B GLU A 1 154 ? -17.260 11.583 -20.127 0.41 27.65 154 GLU A CA 1
ATOM 1260 C C . GLU A 1 154 ? -16.902 10.485 -21.119 1.00 27.33 154 GLU A C 1
ATOM 1261 O O . GLU A 1 154 ? -16.555 10.797 -22.263 1.00 28.78 154 GLU A O 1
ATOM 1272 N N . GLU A 1 155 ? -16.967 9.215 -20.704 1.00 21.21 155 GLU A N 1
ATOM 1273 C CA . GLU A 1 155 ? -16.715 8.071 -21.575 1.00 17.30 155 GLU A CA 1
ATOM 1274 C C . GLU A 1 155 ? -17.988 7.463 -22.159 1.00 23.53 155 GLU A C 1
ATOM 1275 O O . GLU A 1 155 ? -17.897 6.524 -22.960 1.00 21.69 155 GLU A O 1
ATOM 1281 N N . LEU A 1 156 ? -19.161 7.955 -21.760 1.00 24.21 156 LEU A N 1
ATOM 1282 C CA . LEU A 1 156 ? -20.433 7.528 -22.330 1.00 30.05 156 LEU A CA 1
ATOM 1283 C C . LEU A 1 156 ? -20.581 8.052 -23.759 1.00 27.57 156 LEU A C 1
ATOM 1284 O O . LEU A 1 156 ? -19.898 8.999 -24.152 1.00 21.66 156 LEU A O 1
ATOM 1289 N N . PRO A 1 157 ? -21.488 7.474 -24.552 1.00 28.60 157 PRO A N 1
ATOM 1290 C CA . PRO A 1 157 ? -21.778 8.067 -25.868 1.00 28.67 157 PRO A CA 1
ATOM 1291 C C . PRO A 1 157 ? -22.211 9.523 -25.725 1.00 28.71 157 PRO A C 1
ATOM 1292 O O . PRO A 1 157 ? -22.875 9.898 -24.755 1.00 26.16 157 PRO A O 1
ATOM 1296 N N . ASP A 1 158 ? -21.825 10.348 -26.708 1.00 26.92 158 ASP A N 1
ATOM 1297 C CA . ASP A 1 158 ? -21.989 11.798 -26.574 1.00 27.56 158 ASP A CA 1
ATOM 1298 C C . ASP A 1 158 ? -23.451 12.196 -26.394 1.00 26.89 158 ASP A C 1
ATOM 1299 O O . ASP A 1 158 ? -23.763 13.093 -25.604 1.00 35.06 158 ASP A O 1
ATOM 1304 N N . ASP A 1 159 ? -24.360 11.564 -27.136 1.00 24.59 159 ASP A N 1
ATOM 1305 C CA . ASP A 1 159 ? -25.768 11.909 -26.991 1.00 30.11 159 ASP A CA 1
ATOM 1306 C C . ASP A 1 159 ? -26.297 11.509 -25.619 1.00 33.06 159 ASP A C 1
ATOM 1307 O O . ASP A 1 159 ? -27.147 12.210 -25.051 1.00 33.67 159 ASP A O 1
ATOM 1312 N N . VAL A 1 160 ? -25.793 10.402 -25.068 1.00 28.65 160 VAL A N 1
ATOM 1313 C CA . VAL A 1 160 ? -26.203 9.972 -23.735 1.00 22.54 160 VAL A CA 1
ATOM 1314 C C . VAL A 1 160 ? -25.783 10.996 -22.691 1.00 23.49 160 VAL A C 1
ATOM 1315 O O . VAL A 1 160 ? -26.581 11.393 -21.834 1.00 18.41 160 VAL A O 1
ATOM 1319 N N A GLN A 1 161 ? -24.522 11.431 -22.733 0.56 24.08 161 GLN A N 1
ATOM 1320 N N B GLN A 1 161 ? -24.529 11.458 -22.752 0.44 24.21 161 GLN A N 1
ATOM 1321 C CA A GLN A 1 161 ? -24.089 12.454 -21.789 0.56 26.47 161 GLN A CA 1
ATOM 1322 C CA B GLN A 1 161 ? -24.084 12.447 -21.777 0.44 26.51 161 GLN A CA 1
ATOM 1323 C C A GLN A 1 161 ? -24.843 13.755 -22.019 0.56 25.73 161 GLN A C 1
ATOM 1324 C C B GLN A 1 161 ? -24.656 13.832 -22.061 0.44 25.77 161 GLN A C 1
ATOM 1325 O O A GLN A 1 161 ? -25.182 14.459 -21.060 0.56 23.37 161 GLN A O 1
ATOM 1326 O O B GLN A 1 161 ? -24.660 14.678 -21.162 0.44 26.62 161 GLN A O 1
ATOM 1337 N N . ALA A 1 162 ? -25.141 14.079 -23.284 1.00 18.48 162 ALA A N 1
ATOM 1338 C CA . ALA A 1 162 ? -25.920 15.282 -23.558 1.00 27.41 162 ALA A CA 1
ATOM 1339 C C . ALA A 1 162 ? -27.309 15.174 -22.946 1.00 21.79 162 ALA A C 1
ATOM 1340 O O . ALA A 1 162 ? -27.804 16.126 -22.329 1.00 20.03 162 ALA A O 1
ATOM 1342 N N . THR A 1 163 ? -27.944 14.008 -23.083 1.00 20.65 163 THR A N 1
ATOM 1343 C CA . THR A 1 163 ? -29.260 13.808 -22.486 1.00 23.14 163 THR A CA 1
ATOM 1344 C C . THR A 1 163 ? -29.209 13.989 -20.973 1.00 25.24 163 THR A C 1
ATOM 1345 O O . THR A 1 163 ? -30.064 14.661 -20.386 1.00 23.22 163 THR A O 1
ATOM 1349 N N . LEU A 1 164 ? -28.205 13.395 -20.324 1.00 20.19 164 LEU A N 1
ATOM 1350 C CA . LEU A 1 164 ? -28.112 13.477 -18.871 1.00 20.73 164 LEU A CA 1
ATOM 1351 C C . LEU A 1 164 ? -27.964 14.920 -18.421 1.00 22.79 164 LEU A C 1
ATOM 1352 O O . LEU A 1 164 ? -28.681 15.382 -17.524 1.00 23.02 164 LEU A O 1
ATOM 1357 N N . LEU A 1 165 ? -27.049 15.653 -19.054 1.00 13.14 165 LEU A N 1
ATOM 1358 C CA . LEU A 1 165 ? -26.803 17.045 -18.677 1.00 20.41 165 LEU A CA 1
ATOM 1359 C C . LEU A 1 165 ? -28.030 17.922 -18.901 1.00 19.42 165 LEU A C 1
ATOM 1360 O O . LEU A 1 165 ? -28.331 18.799 -18.084 1.00 18.74 165 LEU A O 1
ATOM 1365 N N . LYS A 1 166 ? -28.751 17.701 -20.004 1.00 21.02 166 LYS A N 1
ATOM 1366 C CA A LYS A 1 166 ? -29.921 18.519 -20.304 0.39 24.53 166 LYS A CA 1
ATOM 1367 C CA B LYS A 1 166 ? -29.919 18.525 -20.301 0.61 23.81 166 LYS A CA 1
ATOM 1368 C C . LYS A 1 166 ? -30.982 18.383 -19.219 1.00 26.35 166 LYS A C 1
ATOM 1369 O O . LYS A 1 166 ? -31.574 19.379 -18.784 1.00 22.03 166 LYS A O 1
ATOM 1380 N N . HIS A 1 167 ? -31.216 17.161 -18.744 1.00 16.72 167 HIS A N 1
ATOM 1381 C CA . HIS A 1 167 ? -32.261 16.980 -17.753 1.00 18.63 167 HIS A CA 1
ATOM 1382 C C . HIS A 1 167 ? -31.783 17.368 -16.362 1.00 21.68 167 HIS A C 1
ATOM 1383 O O . HIS A 1 167 ? -32.593 17.803 -15.534 1.00 17.79 167 HIS A O 1
ATOM 1390 N N . GLU A 1 168 ? -30.475 17.250 -16.098 1.00 19.04 168 GLU A N 1
ATOM 1391 C CA . GLU A 1 168 ? -29.948 17.699 -14.815 1.00 21.98 168 GLU A CA 1
ATOM 1392 C C . GLU A 1 168 ? -29.969 19.217 -14.716 1.00 21.00 168 GLU A C 1
ATOM 1393 O O . GLU A 1 168 ? -30.261 19.772 -13.645 1.00 22.06 168 GLU A O 1
ATOM 1399 N N A GLU A 1 169 ? -29.665 19.907 -15.820 0.54 23.73 169 GLU A N 1
ATOM 1400 N N C GLU A 1 169 ? -29.675 19.914 -15.813 0.46 24.17 169 GLU A N 1
ATOM 1401 C CA A GLU A 1 169 ? -29.705 21.366 -15.811 0.54 30.38 169 GLU A CA 1
ATOM 1402 C CA C GLU A 1 169 ? -29.714 21.371 -15.758 0.46 30.43 169 GLU A CA 1
ATOM 1403 C C A GLU A 1 169 ? -31.136 21.876 -15.680 0.54 33.76 169 GLU A C 1
ATOM 1404 C C C GLU A 1 169 ? -31.149 21.879 -15.663 0.46 33.68 169 GLU A C 1
ATOM 1405 O O A GLU A 1 169 ? -31.388 22.854 -14.967 0.54 36.77 169 GLU A O 1
ATOM 1406 O O C GLU A 1 169 ? -31.419 22.853 -14.950 0.46 36.51 169 GLU A O 1
ATOM 1417 N N . ALA A 1 170 ? -32.089 21.217 -16.345 1.00 28.82 170 ALA A N 1
ATOM 1418 C CA . ALA A 1 170 ? -33.486 21.628 -16.274 1.00 25.15 170 ALA A CA 1
ATOM 1419 C C . ALA A 1 170 ? -34.192 21.148 -15.007 1.00 28.64 170 ALA A C 1
ATOM 1420 O O . ALA A 1 170 ? -35.256 21.678 -14.669 1.00 25.53 170 ALA A O 1
ATOM 1422 N N . GLY A 1 171 ? -33.637 20.165 -14.305 1.00 23.76 171 GLY A N 1
ATOM 1423 C CA . GLY A 1 171 ? -34.308 19.574 -13.165 1.00 27.07 171 GLY A CA 1
ATOM 1424 C C . GLY A 1 171 ? -35.345 18.520 -13.496 1.00 28.71 171 GLY A C 1
ATOM 1425 O O . GLY A 1 171 ? -36.075 18.083 -12.596 1.00 25.73 171 GLY A O 1
ATOM 1426 N N . THR A 1 172 ? -35.447 18.093 -14.753 1.00 22.18 172 THR A N 1
ATOM 1427 C CA . THR A 1 172 ? -36.441 17.084 -15.125 1.00 19.45 172 THR A CA 1
ATOM 1428 C C . THR A 1 172 ? -35.870 15.683 -14.869 1.00 18.96 172 THR A C 1
ATOM 1429 O O . THR A 1 172 ? -35.589 14.893 -15.776 1.00 22.79 172 THR A O 1
ATOM 1433 N N . LEU A 1 173 ? -35.735 15.375 -13.580 1.00 21.22 173 LEU A N 1
ATOM 1434 C CA . LEU A 1 173 ? -35.008 14.204 -13.108 1.00 24.10 173 LEU A CA 1
ATOM 1435 C C . LEU A 1 173 ? -35.847 12.933 -13.103 1.00 32.20 173 LEU A C 1
ATOM 1436 O O . LEU A 1 173 ? -35.330 11.867 -12.742 1.00 25.95 173 LEU A O 1
ATOM 1441 N N . THR A 1 174 ? -37.121 13.023 -13.477 1.00 31.63 174 THR A N 1
ATOM 1442 C CA . THR A 1 174 ? -37.970 11.856 -13.662 1.00 33.44 174 THR A CA 1
ATOM 1443 C C . THR A 1 174 ? -38.305 11.612 -15.123 1.00 30.19 174 THR A C 1
ATOM 1444 O O . THR A 1 174 ? -39.073 10.692 -15.423 1.00 30.82 174 THR A O 1
ATOM 1448 N N . ASP A 1 175 ? -37.767 12.418 -16.033 1.00 24.67 175 ASP A N 1
ATOM 1449 C CA . ASP A 1 175 ? -38.035 12.219 -17.448 1.00 27.53 175 ASP A CA 1
ATOM 1450 C C . ASP A 1 175 ? -37.527 10.847 -17.889 1.00 21.48 175 ASP A C 1
ATOM 1451 O O . ASP A 1 175 ? -36.431 10.433 -17.490 1.00 24.36 175 ASP A O 1
ATOM 1456 N N . PRO A 1 176 ? -38.305 10.103 -18.681 1.00 24.37 176 PRO A N 1
ATOM 1457 C CA . PRO A 1 176 ? -37.824 8.794 -19.158 1.00 22.69 176 PRO A CA 1
ATOM 1458 C C . PRO A 1 176 ? -36.545 8.877 -19.966 1.00 18.61 176 PRO A C 1
ATOM 1459 O O . PRO A 1 176 ? -35.721 7.965 -19.869 1.00 16.44 176 PRO A O 1
ATOM 1463 N N . ALA A 1 177 ? -36.335 9.955 -20.733 1.00 18.49 177 ALA A N 1
ATOM 1464 C CA . ALA A 1 177 ? -35.070 10.119 -21.446 1.00 22.03 177 ALA A CA 1
ATOM 1465 C C . ALA A 1 177 ? -33.895 10.185 -20.480 1.00 20.04 177 ALA A C 1
ATOM 1466 O O . ALA A 1 177 ? -32.849 9.580 -20.730 1.00 17.74 177 ALA A O 1
ATOM 1468 N N . TYR A 1 178 ? -34.042 10.921 -19.374 1.00 20.21 178 TYR A N 1
ATOM 1469 C CA . TYR A 1 178 ? -32.970 10.981 -18.385 1.00 21.68 178 TYR A CA 1
ATOM 1470 C C . TYR A 1 178 ? -32.736 9.613 -17.748 1.00 20.95 178 TYR A C 1
ATOM 1471 O O . TYR A 1 178 ? -31.592 9.155 -17.639 1.00 19.68 178 TYR A O 1
ATOM 1480 N N . LEU A 1 179 ? -33.812 8.935 -17.343 1.00 16.74 179 LEU A N 1
ATOM 1481 C CA . LEU A 1 179 ? -33.661 7.651 -16.666 1.00 20.32 179 LEU A CA 1
ATOM 1482 C C . LEU A 1 179 ? -33.109 6.574 -17.604 1.00 23.61 179 LEU A C 1
ATOM 1483 O O . LEU A 1 179 ? -32.314 5.727 -17.181 1.00 20.30 179 LEU A O 1
ATOM 1488 N N . THR A 1 180 ? -33.492 6.592 -18.884 1.00 23.24 180 THR A N 1
ATOM 1489 C CA . THR A 1 180 ? -32.930 5.605 -19.809 1.00 22.58 180 THR A CA 1
ATOM 1490 C C . THR A 1 180 ? -31.485 5.931 -20.165 1.00 25.67 180 THR A C 1
ATOM 1491 O O . THR A 1 180 ? -30.657 5.021 -20.317 1.00 25.46 180 THR A O 1
ATOM 1495 N N . ALA A 1 181 ? -31.159 7.216 -20.323 1.00 28.31 181 ALA A N 1
ATOM 1496 C CA . ALA A 1 181 ? -29.755 7.587 -20.473 1.00 22.85 181 ALA A CA 1
ATOM 1497 C C . ALA A 1 181 ? -28.948 7.106 -19.276 1.00 20.05 181 ALA A C 1
ATOM 1498 O O . ALA A 1 181 ? -27.828 6.592 -19.429 1.00 20.56 181 ALA A O 1
ATOM 1500 N N . SER A 1 182 ? -29.523 7.238 -18.076 1.00 16.39 182 SER A N 1
ATOM 1501 C CA A SER A 1 182 ? -28.853 6.763 -16.868 0.27 15.75 182 SER A CA 1
ATOM 1502 C CA B SER A 1 182 ? -28.849 6.767 -16.870 0.73 15.31 182 SER A CA 1
ATOM 1503 C C . SER A 1 182 ? -28.546 5.270 -16.948 1.00 19.14 182 SER A C 1
ATOM 1504 O O . SER A 1 182 ? -27.508 4.811 -16.445 1.00 20.34 182 SER A O 1
ATOM 1509 N N . ARG A 1 183 ? -29.436 4.491 -17.577 1.00 21.38 183 ARG A N 1
ATOM 1510 C CA A ARG A 1 183 ? -29.265 3.040 -17.632 0.34 22.06 183 ARG A CA 1
ATOM 1511 C CA B ARG A 1 183 ? -29.265 3.040 -17.635 0.21 22.01 183 ARG A CA 1
ATOM 1512 C CA C ARG A 1 183 ? -29.221 3.050 -17.565 0.45 21.96 183 ARG A CA 1
ATOM 1513 C C . ARG A 1 183 ? -28.014 2.647 -18.410 1.00 21.05 183 ARG A C 1
ATOM 1514 O O . ARG A 1 183 ? -27.455 1.567 -18.188 1.00 18.77 183 ARG A O 1
ATOM 1536 N N . VAL A 1 184 ? -27.568 3.502 -19.336 1.00 15.88 184 VAL A N 1
ATOM 1537 C CA . VAL A 1 184 ? -26.337 3.223 -20.077 1.00 15.64 184 VAL A CA 1
ATOM 1538 C C . VAL A 1 184 ? -25.147 3.215 -19.125 1.00 20.38 184 VAL A C 1
ATOM 1539 O O . VAL A 1 184 ? -24.278 2.339 -19.196 1.00 17.93 184 VAL A O 1
ATOM 1543 N N . PHE A 1 185 ? -25.091 4.197 -18.224 1.00 16.86 185 PHE A N 1
ATOM 1544 C CA . PHE A 1 185 ? -24.056 4.227 -17.193 1.00 16.58 185 PHE A CA 1
ATOM 1545 C C . PHE A 1 185 ? -24.166 3.013 -16.281 1.00 16.56 185 PHE A C 1
ATOM 1546 O O . PHE A 1 185 ? -23.160 2.370 -15.948 1.00 14.43 185 PHE A O 1
ATOM 1554 N N . TYR A 1 186 ? -25.385 2.716 -15.825 1.00 9.97 186 TYR A N 1
ATOM 1555 C CA . TYR A 1 186 ? -25.589 1.602 -14.905 1.00 15.43 186 TYR A CA 1
ATOM 1556 C C . TYR A 1 186 ? -25.106 0.297 -15.510 1.00 14.11 186 TYR A C 1
ATOM 1557 O O . TYR A 1 186 ? -24.471 -0.517 -14.828 1.00 13.37 186 TYR A O 1
ATOM 1566 N N . ASP A 1 187 ? -25.380 0.090 -16.797 1.00 20.61 187 ASP A N 1
ATOM 1567 C CA . ASP A 1 187 ? -25.002 -1.154 -17.443 1.00 22.00 187 ASP A CA 1
ATOM 1568 C C . ASP A 1 187 ? -23.493 -1.303 -17.558 1.00 23.00 187 ASP A C 1
ATOM 1569 O O . ASP A 1 187 ? -23.012 -2.424 -17.746 1.00 15.91 187 ASP A O 1
ATOM 1574 N N . ARG A 1 188 ? -22.740 -0.209 -17.429 1.00 19.42 188 ARG A N 1
ATOM 1575 C CA . ARG A 1 188 ? -21.284 -0.265 -17.440 1.00 23.09 188 ARG A CA 1
ATOM 1576 C C . ARG A 1 188 ? -20.690 -0.381 -16.042 1.00 19.80 188 ARG A C 1
ATOM 1577 O O . ARG A 1 188 ? -19.706 -1.099 -15.853 1.00 19.99 188 ARG A O 1
ATOM 1585 N N . HIS A 1 189 ? -21.262 0.317 -15.059 1.00 13.96 189 HIS A N 1
ATOM 1586 C CA . HIS A 1 189 ? -20.581 0.561 -13.795 1.00 17.49 189 HIS A CA 1
ATOM 1587 C C . HIS A 1 189 ? -21.370 0.199 -12.552 1.00 15.90 189 HIS A C 1
ATOM 1588 O O . HIS A 1 189 ? -20.839 0.328 -11.446 1.00 18.82 189 HIS A O 1
ATOM 1595 N N . VAL A 1 190 ? -22.614 -0.211 -12.684 1.00 13.29 190 VAL A N 1
ATOM 1596 C CA . VAL A 1 190 ? -23.433 -0.578 -11.547 1.00 15.93 190 VAL A CA 1
ATOM 1597 C C . VAL A 1 190 ? -23.717 -2.070 -11.546 1.00 14.71 190 VAL A C 1
ATOM 1598 O O . VAL A 1 190 ? -23.525 -2.748 -10.537 1.00 19.38 190 VAL A O 1
ATOM 1602 N N . CYS A 1 191 ? -24.154 -2.604 -12.686 1.00 16.06 191 CYS A N 1
ATOM 1603 C CA . CYS A 1 191 ? -24.407 -4.035 -12.822 1.00 14.33 191 CYS A CA 1
ATOM 1604 C C . CYS A 1 191 ? -24.233 -4.383 -14.289 1.00 16.36 191 CYS A C 1
ATOM 1605 O O . CYS A 1 191 ? -24.989 -3.888 -15.132 1.00 18.43 191 CYS A O 1
ATOM 1608 N N . ARG A 1 192 ? -23.239 -5.218 -14.605 1.00 13.96 192 ARG A N 1
ATOM 1609 C CA . ARG A 1 192 ? -22.966 -5.557 -15.989 1.00 13.61 192 ARG A CA 1
ATOM 1610 C C . ARG A 1 192 ? -23.726 -6.782 -16.470 1.00 18.63 192 ARG A C 1
ATOM 1611 O O . ARG A 1 192 ? -23.653 -7.099 -17.660 1.00 22.92 192 ARG A O 1
ATOM 1619 N N . ILE A 1 193 ? -24.434 -7.472 -15.579 1.00 23.00 193 ILE A N 1
ATOM 1620 C CA . ILE A 1 193 ? -25.282 -8.584 -15.983 1.00 26.02 193 ILE A CA 1
ATOM 1621 C C . ILE A 1 193 ? -26.509 -8.015 -16.678 1.00 28.10 193 ILE A C 1
ATOM 1622 O O . ILE A 1 193 ? -27.243 -7.197 -16.111 1.00 27.12 193 ILE A O 1
ATOM 1627 N N . THR A 1 194 ? -26.736 -8.440 -17.914 1.00 32.57 194 THR A N 1
ATOM 1628 C CA . THR A 1 194 ? -27.818 -7.899 -18.723 1.00 42.92 194 THR A CA 1
ATOM 1629 C C . THR A 1 194 ? -28.594 -9.071 -19.309 1.00 44.46 194 THR A C 1
ATOM 1630 O O . THR A 1 194 ? -27.988 -9.948 -19.954 1.00 47.16 194 THR A O 1
ATOM 1634 N N . PRO A 1 195 ? -29.910 -9.175 -19.061 1.00 40.29 195 PRO A N 1
ATOM 1635 C CA . PRO A 1 195 ? -30.676 -8.245 -18.228 1.00 34.42 195 PRO A CA 1
ATOM 1636 C C . PRO A 1 195 ? -30.358 -8.454 -16.755 1.00 25.93 195 PRO A C 1
ATOM 1637 O O . PRO A 1 195 ? -29.735 -9.465 -16.416 1.00 23.67 195 PRO A O 1
ATOM 1641 N N . TRP A 1 196 ? -30.770 -7.520 -15.901 1.00 27.52 196 TRP A N 1
ATOM 1642 C CA . TRP A 1 196 ? -30.396 -7.597 -14.497 1.00 27.02 196 TRP A CA 1
ATOM 1643 C C . TRP A 1 196 ? -30.948 -8.877 -13.877 1.00 23.58 196 TRP A C 1
ATOM 1644 O O . TRP A 1 196 ? -32.062 -9.299 -14.216 1.00 19.76 196 TRP A O 1
ATOM 1655 N N . PRO A 1 197 ? -30.216 -9.495 -12.952 1.00 20.44 197 PRO A N 1
ATOM 1656 C CA . PRO A 1 197 ? -30.822 -10.510 -12.079 1.00 24.10 197 PRO A CA 1
ATOM 1657 C C . PRO A 1 197 ? -32.082 -9.962 -11.422 1.00 19.32 197 PRO A C 1
ATOM 1658 O O . PRO A 1 197 ? -32.145 -8.791 -11.049 1.00 16.58 197 PRO A O 1
ATOM 1662 N N . VAL A 1 198 ? -33.095 -10.821 -11.284 1.00 15.99 198 VAL A N 1
ATOM 1663 C CA . VAL A 1 198 ? -34.389 -10.358 -10.794 1.00 25.32 198 VAL A CA 1
ATOM 1664 C C . VAL A 1 198 ? -34.246 -9.750 -9.414 1.00 16.71 198 VAL A C 1
ATOM 1665 O O . VAL A 1 198 ? -34.955 -8.796 -9.073 1.00 19.79 198 VAL A O 1
ATOM 1669 N N . GLU A 1 199 ? -33.314 -10.264 -8.605 1.00 16.69 199 GLU A N 1
ATOM 1670 C CA . GLU A 1 199 ? -33.183 -9.739 -7.250 1.00 15.90 199 GLU A CA 1
ATOM 1671 C C . GLU A 1 199 ? -32.586 -8.334 -7.264 1.00 16.63 199 GLU A C 1
ATOM 1672 O O . GLU A 1 199 ? -32.948 -7.502 -6.425 1.00 17.06 199 GLU A O 1
ATOM 1678 N N . VAL A 1 200 ? -31.708 -8.037 -8.226 1.00 16.83 200 VAL A N 1
ATOM 1679 C CA . VAL A 1 200 ? -31.293 -6.651 -8.448 1.00 18.84 200 VAL A CA 1
ATOM 1680 C C . VAL A 1 200 ? -32.481 -5.804 -8.917 1.00 16.99 200 VAL A C 1
ATOM 1681 O O . VAL A 1 200 ? -32.704 -4.685 -8.425 1.00 15.66 200 VAL A O 1
ATOM 1685 N N . GLU A 1 201 ? -33.283 -6.336 -9.845 1.00 15.53 201 GLU A N 1
ATOM 1686 C CA A GLU A 1 201 ? -34.452 -5.600 -10.316 0.46 17.62 201 GLU A CA 1
ATOM 1687 C CA B GLU A 1 201 ? -34.451 -5.598 -10.315 0.54 17.54 201 GLU A CA 1
ATOM 1688 C C . GLU A 1 201 ? -35.437 -5.337 -9.182 1.00 15.98 201 GLU A C 1
ATOM 1689 O O . GLU A 1 201 ? -36.082 -4.280 -9.146 1.00 19.80 201 GLU A O 1
ATOM 1700 N N . ARG A 1 202 ? -35.576 -6.293 -8.245 1.00 18.80 202 ARG A N 1
ATOM 1701 C CA . ARG A 1 202 ? -36.507 -6.104 -7.130 1.00 23.18 202 ARG A CA 1
ATOM 1702 C C . ARG A 1 202 ? -36.148 -4.861 -6.321 1.00 17.23 202 ARG A C 1
ATOM 1703 O O . ARG A 1 202 ? -37.028 -4.079 -5.933 1.00 16.70 202 ARG A O 1
ATOM 1711 N N . THR A 1 203 ? -34.857 -4.653 -6.066 1.00 13.11 203 THR A N 1
ATOM 1712 C CA . THR A 1 203 ? -34.426 -3.448 -5.355 1.00 18.46 203 THR A CA 1
ATOM 1713 C C . THR A 1 203 ? -34.744 -2.182 -6.145 1.00 18.41 203 THR A C 1
ATOM 1714 O O . THR A 1 203 ? -35.287 -1.216 -5.596 1.00 16.73 203 THR A O 1
ATOM 1718 N N . PHE A 1 204 ? -34.413 -2.162 -7.440 1.00 17.45 204 PHE A N 1
ATOM 1719 C CA . PHE A 1 204 ? -34.624 -0.940 -8.211 1.00 18.78 204 PHE A CA 1
ATOM 1720 C C . PHE A 1 204 ? -36.112 -0.663 -8.406 1.00 18.98 204 PHE A C 1
ATOM 1721 O O . PHE A 1 204 ? -36.534 0.501 -8.432 1.00 15.46 204 PHE A O 1
ATOM 1729 N N . HIS A 1 205 ? -36.924 -1.716 -8.477 1.00 14.45 205 HIS A N 1
ATOM 1730 C CA . HIS A 1 205 ? -38.367 -1.538 -8.569 1.00 14.76 205 HIS A CA 1
ATOM 1731 C C . HIS A 1 205 ? -38.929 -0.920 -7.291 1.00 18.88 205 HIS A C 1
ATOM 1732 O O . HIS A 1 205 ? -39.844 -0.091 -7.341 1.00 27.05 205 HIS A O 1
ATOM 1739 N N . GLN A 1 206 ? -38.384 -1.294 -6.136 1.00 16.43 206 GLN A N 1
ATOM 1740 C CA . GLN A 1 206 ? -38.866 -0.731 -4.880 1.00 19.98 206 GLN A CA 1
ATOM 1741 C C . GLN A 1 206 ? -38.466 0.733 -4.704 1.00 20.50 206 GLN A C 1
ATOM 1742 O O . GLN A 1 206 ? -39.204 1.500 -4.076 1.00 16.14 206 GLN A O 1
ATOM 1748 N N . ILE A 1 207 ? -37.311 1.135 -5.239 1.00 17.12 207 ILE A N 1
ATOM 1749 C CA . ILE A 1 207 ? -36.953 2.550 -5.245 1.00 22.39 207 ILE A CA 1
ATOM 1750 C C . ILE A 1 207 ? -37.943 3.327 -6.105 1.00 25.01 207 ILE A C 1
ATOM 1751 O O . ILE A 1 207 ? -38.492 4.347 -5.683 1.00 21.48 207 ILE A O 1
ATOM 1756 N N . ASP A 1 208 ? -38.189 2.840 -7.323 1.00 20.61 208 ASP A N 1
ATOM 1757 C CA A ASP A 1 208 ? -39.177 3.469 -8.196 0.51 25.41 208 ASP A CA 1
ATOM 1758 C CA B ASP A 1 208 ? -39.181 3.456 -8.203 0.49 25.42 208 ASP A CA 1
ATOM 1759 C C . ASP A 1 208 ? -40.536 3.587 -7.513 1.00 28.62 208 ASP A C 1
ATOM 1760 O O . ASP A 1 208 ? -41.204 4.621 -7.629 1.00 30.59 208 ASP A O 1
ATOM 1769 N N . GLU A 1 209 ? -40.955 2.545 -6.776 1.00 18.65 209 GLU A N 1
ATOM 1770 C CA A GLU A 1 209 ? -42.271 2.574 -6.140 0.49 23.74 209 GLU A CA 1
ATOM 1771 C CA B GLU A 1 209 ? -42.270 2.572 -6.138 0.51 23.74 209 GLU A CA 1
ATOM 1772 C C . GLU A 1 209 ? -42.308 3.559 -4.973 1.00 20.49 209 GLU A C 1
ATOM 1773 O O . GLU A 1 209 ? -43.330 4.219 -4.748 1.00 28.86 209 GLU A O 1
ATOM 1784 N N . ASP A 1 210 ? -41.219 3.676 -4.224 1.00 20.29 210 ASP A N 1
ATOM 1785 C CA . ASP A 1 210 ? -41.144 4.640 -3.123 1.00 23.77 210 ASP A CA 1
ATOM 1786 C C . ASP A 1 210 ? -39.715 5.133 -3.016 1.00 22.75 210 ASP A C 1
ATOM 1787 O O . ASP A 1 210 ? -38.899 4.571 -2.273 1.00 17.86 210 ASP A O 1
ATOM 1792 N N . PRO A 1 211 ? -39.369 6.195 -3.745 1.00 19.48 211 PRO A N 1
ATOM 1793 C CA . PRO A 1 211 ? -37.994 6.698 -3.723 1.00 16.58 211 PRO A CA 1
ATOM 1794 C C . PRO A 1 211 ? -37.670 7.620 -2.559 1.00 17.32 211 PRO A C 1
ATOM 1795 O O . PRO A 1 211 ? -36.607 8.245 -2.582 1.00 19.18 211 PRO A O 1
ATOM 1799 N N . THR A 1 212 ? -38.551 7.715 -1.558 1.00 20.12 212 THR A N 1
ATOM 1800 C CA . THR A 1 212 ? -38.429 8.690 -0.476 1.00 21.25 212 THR A CA 1
ATOM 1801 C C . THR A 1 212 ? -36.999 8.821 0.053 1.00 22.37 212 THR A C 1
ATOM 1802 O O . THR A 1 212 ? -36.426 9.920 0.062 1.00 17.70 212 THR A O 1
ATOM 1806 N N . VAL A 1 213 ? -36.397 7.704 0.479 1.00 14.26 213 VAL A N 1
ATOM 1807 C CA . VAL A 1 213 ? -35.096 7.780 1.139 1.00 12.54 213 VAL A CA 1
ATOM 1808 C C . VAL A 1 213 ? -33.997 8.091 0.131 1.00 13.77 213 VAL A C 1
ATOM 1809 O O . VAL A 1 213 ? -33.161 8.969 0.354 1.00 14.24 213 VAL A O 1
ATOM 1813 N N . TYR A 1 214 ? -33.967 7.342 -0.971 1.00 13.27 214 TYR A N 1
ATOM 1814 C CA . TYR A 1 214 ? -32.937 7.511 -1.988 1.00 12.57 214 TYR A CA 1
ATOM 1815 C C . TYR A 1 214 ? -32.937 8.931 -2.544 1.00 18.67 214 TYR A C 1
ATOM 1816 O O . TYR A 1 214 ? -31.875 9.520 -2.769 1.00 14.59 214 TYR A O 1
ATOM 1825 N N . ARG A 1 215 ? -34.119 9.501 -2.759 1.00 16.10 215 ARG A N 1
ATOM 1826 C CA . ARG A 1 215 ? -34.196 10.855 -3.299 1.00 19.00 215 ARG A CA 1
ATOM 1827 C C . ARG A 1 215 ? -33.757 11.889 -2.268 1.00 20.09 215 ARG A C 1
ATOM 1828 O O . ARG A 1 215 ? -33.101 12.878 -2.608 1.00 16.67 215 ARG A O 1
ATOM 1836 N N . ALA A 1 216 ? -34.121 11.683 -1.006 1.00 20.53 216 ALA A N 1
ATOM 1837 C CA . ALA A 1 216 ? -33.754 12.629 0.040 1.00 18.70 216 ALA A CA 1
ATOM 1838 C C . ALA A 1 216 ? -32.251 12.635 0.270 1.00 21.26 216 ALA A C 1
ATOM 1839 O O . ALA A 1 216 ? -31.621 13.698 0.296 1.00 18.51 216 ALA A O 1
ATOM 1841 N N . MET A 1 217 ? -31.654 11.450 0.427 1.00 17.14 217 MET A N 1
ATOM 1842 C CA . MET A 1 217 ? -30.264 11.369 0.854 1.00 18.69 217 MET A CA 1
ATOM 1843 C C . MET A 1 217 ? -29.276 11.303 -0.293 1.00 19.30 217 MET A C 1
ATOM 1844 O O . MET A 1 217 ? -28.141 11.759 -0.132 1.00 15.61 217 MET A O 1
ATOM 1849 N N . ASN A 1 218 ? -29.658 10.767 -1.449 1.00 15.73 218 ASN A N 1
ATOM 1850 C CA . ASN A 1 218 ? -28.707 10.584 -2.542 1.00 18.34 218 ASN A CA 1
ATOM 1851 C C . ASN A 1 218 ? -29.042 11.476 -3.723 1.00 16.18 218 ASN A C 1
ATOM 1852 O O . ASN A 1 218 ? -28.296 12.417 -4.015 1.00 20.82 218 ASN A O 1
ATOM 1857 N N . GLY A 1 219 ? -30.163 11.242 -4.400 1.00 13.61 219 GLY A N 1
ATOM 1858 C CA . GLY A 1 219 ? -30.494 11.934 -5.624 1.00 17.11 219 GLY A CA 1
ATOM 1859 C C . GLY A 1 219 ? -31.326 11.050 -6.536 1.00 17.85 219 GLY A C 1
ATOM 1860 O O . GLY A 1 219 ? -31.838 10.009 -6.112 1.00 18.43 219 GLY A O 1
ATOM 1861 N N . PRO A 1 220 ? -31.486 11.450 -7.806 1.00 15.78 220 PRO A N 1
ATOM 1862 C CA . PRO A 1 220 ? -32.318 10.660 -8.730 1.00 21.14 220 PRO A CA 1
ATOM 1863 C C . PRO A 1 220 ? -31.629 9.430 -9.292 1.00 23.55 220 PRO A C 1
ATOM 1864 O O . PRO A 1 220 ? -32.327 8.515 -9.751 1.00 18.65 220 PRO A O 1
ATOM 1868 N N . THR A 1 221 ? -30.299 9.390 -9.299 1.00 16.34 221 THR A N 1
ATOM 1869 C CA . THR A 1 221 ? -29.527 8.321 -9.924 1.00 19.81 221 THR A CA 1
ATOM 1870 C C . THR A 1 221 ? -28.282 8.098 -9.084 1.00 16.50 221 THR A C 1
ATOM 1871 O O . THR A 1 221 ? -27.954 8.920 -8.227 1.00 14.86 221 THR A O 1
ATOM 1875 N N . GLU A 1 222 ? -27.546 7.012 -9.385 1.00 15.72 222 GLU A N 1
ATOM 1876 C CA . GLU A 1 222 ? -26.336 6.690 -8.620 1.00 16.98 222 GLU A CA 1
ATOM 1877 C C . GLU A 1 222 ? -25.291 7.793 -8.713 1.00 17.53 222 GLU A C 1
ATOM 1878 O O . GLU A 1 222 ? -24.546 8.027 -7.753 1.00 22.14 222 GLU A O 1
ATOM 1884 N N . PHE A 1 223 ? -25.206 8.471 -9.858 1.00 17.99 223 PHE A N 1
ATOM 1885 C CA . PHE A 1 223 ? -24.110 9.390 -10.135 1.00 17.41 223 PHE A CA 1
ATOM 1886 C C . PHE A 1 223 ? -24.472 10.855 -9.923 1.00 22.17 223 PHE A C 1
ATOM 1887 O O . PHE A 1 223 ? -23.567 11.695 -9.872 1.00 28.89 223 PHE A O 1
ATOM 1895 N N . HIS A 1 224 ? -25.760 11.190 -9.832 1.00 12.39 224 HIS A N 1
ATOM 1896 C CA . HIS A 1 224 ? -26.192 12.587 -9.677 1.00 17.96 224 HIS A CA 1
ATOM 1897 C C . HIS A 1 224 ? -26.574 12.787 -8.214 1.00 15.78 224 HIS A C 1
ATOM 1898 O O . HIS A 1 224 ? -27.751 12.749 -7.834 1.00 19.51 224 HIS A O 1
ATOM 1905 N N . VAL A 1 225 ? -25.554 12.989 -7.381 1.00 17.90 225 VAL A N 1
ATOM 1906 C CA . VAL A 1 225 ? -25.722 12.979 -5.933 1.00 21.96 225 VAL A CA 1
ATOM 1907 C C . VAL A 1 225 ? -25.965 14.424 -5.508 1.00 21.78 225 VAL A C 1
ATOM 1908 O O . VAL A 1 225 ? -25.027 15.218 -5.388 1.00 18.91 225 VAL A O 1
ATOM 1912 N N . ILE A 1 226 ? -27.237 14.770 -5.298 1.00 17.03 226 ILE A N 1
ATOM 1913 C CA . ILE A 1 226 ? -27.632 16.112 -4.898 1.00 16.58 226 ILE A CA 1
ATOM 1914 C C . ILE A 1 226 ? -28.376 16.129 -3.577 1.00 18.37 226 ILE A C 1
ATOM 1915 O O . ILE A 1 226 ? -28.783 17.198 -3.133 1.00 18.01 226 ILE A O 1
ATOM 1920 N N . GLY A 1 227 ? -28.588 14.971 -2.952 1.00 16.55 227 GLY A N 1
ATOM 1921 C CA . GLY A 1 227 ? -29.267 14.878 -1.676 1.00 16.20 227 GLY A CA 1
ATOM 1922 C C . GLY A 1 227 ? -28.365 15.241 -0.507 1.00 19.29 227 GLY A C 1
ATOM 1923 O O . GLY A 1 227 ? -27.271 15.787 -0.659 1.00 17.31 227 GLY A O 1
ATOM 1924 N N . THR A 1 228 ? -28.836 14.899 0.693 1.00 27.52 228 THR A N 1
ATOM 1925 C CA . THR A 1 228 ? -28.145 15.343 1.900 1.00 26.51 228 THR A CA 1
ATOM 1926 C C . THR A 1 228 ? -26.811 14.642 2.145 1.00 18.78 228 THR A C 1
ATOM 1927 O O . THR A 1 228 ? -26.050 15.107 2.996 1.00 23.49 228 THR A O 1
ATOM 1931 N N . MET A 1 229 ? -26.492 13.561 1.431 1.00 16.26 229 MET A N 1
ATOM 1932 C CA . MET A 1 229 ? -25.184 12.917 1.555 1.00 18.66 229 MET A CA 1
ATOM 1933 C C . MET A 1 229 ? -24.116 13.520 0.647 1.00 17.81 229 MET A C 1
ATOM 1934 O O . MET A 1 229 ? -22.967 13.056 0.673 1.00 17.45 229 MET A O 1
ATOM 1939 N N A LYS A 1 230 ? -24.461 14.541 -0.143 0.50 18.31 230 LYS A N 1
ATOM 1940 N N B LYS A 1 230 ? -24.463 14.540 -0.142 0.50 18.30 230 LYS A N 1
ATOM 1941 C CA A LYS A 1 230 ? -23.576 15.008 -1.208 0.50 19.54 230 LYS A CA 1
ATOM 1942 C CA B LYS A 1 230 ? -23.580 15.015 -1.206 0.50 19.58 230 LYS A CA 1
ATOM 1943 C C A LYS A 1 230 ? -22.246 15.549 -0.693 0.50 19.52 230 LYS A C 1
ATOM 1944 C C B LYS A 1 230 ? -22.246 15.544 -0.691 0.50 19.53 230 LYS A C 1
ATOM 1945 O O A LYS A 1 230 ? -21.268 15.565 -1.450 0.50 17.31 230 LYS A O 1
ATOM 1946 O O B LYS A 1 230 ? -21.266 15.547 -1.445 0.50 17.39 230 LYS A O 1
ATOM 1957 N N . ASP A 1 231 ? -22.175 15.994 0.561 1.00 18.56 231 ASP A N 1
ATOM 1958 C CA . ASP A 1 231 ? -20.926 16.518 1.104 1.00 23.91 231 ASP A CA 1
ATOM 1959 C C . ASP A 1 231 ? -20.300 15.592 2.143 1.00 24.16 231 ASP A C 1
ATOM 1960 O O . ASP A 1 231 ? -19.371 16.004 2.839 1.00 22.59 231 ASP A O 1
ATOM 1965 N N . TRP A 1 232 ? -20.747 14.343 2.221 1.00 19.75 232 TRP A N 1
ATOM 1966 C CA . TRP A 1 232 ? -20.320 13.438 3.278 1.00 17.27 232 TRP A CA 1
ATOM 1967 C C . TRP A 1 232 ? -18.876 12.989 3.080 1.00 16.69 232 TRP A C 1
ATOM 1968 O O . TRP A 1 232 ? -18.432 12.728 1.959 1.00 16.38 232 TRP A O 1
ATOM 1979 N N . SER A 1 233 ? -18.154 12.858 4.185 1.00 15.12 233 SER A N 1
ATOM 1980 C CA . SER A 1 233 ? -16.801 12.318 4.151 1.00 19.72 233 SER A CA 1
ATOM 1981 C C . SER A 1 233 ? -16.498 11.648 5.479 1.00 17.42 233 SER A C 1
ATOM 1982 O O . SER A 1 233 ? -16.819 12.187 6.542 1.00 19.37 233 SER A O 1
ATOM 1985 N N . ILE A 1 234 ? -15.845 10.492 5.415 1.00 17.91 234 ILE A N 1
ATOM 1986 C CA . ILE A 1 234 ? -15.343 9.826 6.611 1.00 17.10 234 ILE A CA 1
ATOM 1987 C C . ILE A 1 234 ? -13.833 9.688 6.605 1.00 14.89 234 ILE A C 1
ATOM 1988 O O . ILE A 1 234 ? -13.266 9.189 7.581 1.00 17.87 234 ILE A O 1
ATOM 1993 N N . VAL A 1 235 ? -13.163 10.134 5.538 1.00 15.63 235 VAL A N 1
ATOM 1994 C CA . VAL A 1 235 ? -11.735 9.919 5.318 1.00 20.75 235 VAL A CA 1
ATOM 1995 C C . VAL A 1 235 ? -10.921 10.146 6.588 1.00 22.77 235 VAL A C 1
ATOM 1996 O O . VAL A 1 235 ? -10.135 9.284 6.994 1.00 15.02 235 VAL A O 1
ATOM 2000 N N . ASP A 1 236 ? -11.105 11.298 7.230 1.00 18.81 236 ASP A N 1
ATOM 2001 C CA . ASP A 1 236 ? -10.235 11.665 8.344 1.00 29.63 236 ASP A CA 1
ATOM 2002 C C . ASP A 1 236 ? -10.517 10.866 9.608 1.00 28.98 236 ASP A C 1
ATOM 2003 O O . ASP A 1 236 ? -9.700 10.899 10.531 1.00 27.03 236 ASP A O 1
ATOM 2008 N N . ARG A 1 237 ? -11.639 10.154 9.679 1.00 20.55 237 ARG A N 1
ATOM 2009 C CA . ARG A 1 237 ? -11.966 9.373 10.861 1.00 20.20 237 ARG A CA 1
ATOM 2010 C C . ARG A 1 237 ? -11.683 7.889 10.690 1.00 20.72 237 ARG A C 1
ATOM 20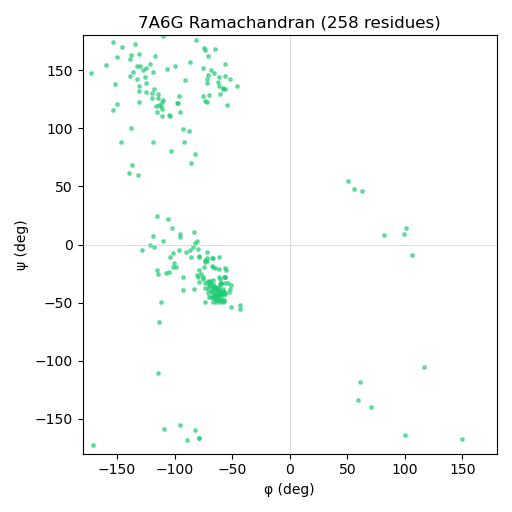11 O O . ARG A 1 237 ? -11.783 7.143 11.670 1.00 19.91 237 ARG A O 1
ATOM 2019 N N . LEU A 1 238 ? -11.319 7.455 9.480 1.00 19.92 238 LEU A N 1
ATOM 2020 C CA . LEU A 1 238 ? -11.170 6.028 9.199 1.00 20.96 238 LEU A CA 1
ATOM 2021 C C . LEU A 1 238 ? -10.125 5.376 10.086 1.00 20.69 238 LEU A C 1
ATOM 2022 O O . LEU A 1 238 ? -10.272 4.212 10.455 1.00 18.79 238 LEU A O 1
ATOM 2027 N N . SER A 1 239 ? -9.066 6.100 10.443 1.00 20.82 239 SER A N 1
ATOM 2028 C CA . SER A 1 239 ? -8.021 5.492 11.253 1.00 19.82 239 SER A CA 1
ATOM 2029 C C . SER A 1 239 ? -8.528 5.029 12.610 1.00 26.21 239 SER A C 1
ATOM 2030 O O . SER A 1 239 ? -7.799 4.307 13.303 1.00 21.34 239 SER A O 1
ATOM 2033 N N . ASN A 1 240 ? -9.749 5.413 13.004 1.00 20.83 240 ASN A N 1
ATOM 2034 C CA . ASN A 1 240 ? -10.300 4.923 14.262 1.00 20.66 240 ASN A CA 1
ATOM 2035 C C . ASN A 1 240 ? -10.848 3.506 14.173 1.00 22.27 240 ASN A C 1
ATOM 2036 O O . ASN A 1 240 ? -11.184 2.932 15.209 1.00 19.29 240 ASN A O 1
ATOM 2041 N N . ILE A 1 241 ? -10.977 2.938 12.980 1.00 20.87 241 ILE A N 1
ATOM 2042 C CA . ILE A 1 241 ? -11.522 1.594 12.880 1.00 17.21 241 ILE A CA 1
ATOM 2043 C C . ILE A 1 241 ? -10.483 0.616 13.411 1.00 14.77 241 ILE A C 1
ATOM 2044 O O . ILE A 1 241 ? -9.340 0.585 12.940 1.00 17.06 241 ILE A O 1
ATOM 2049 N N . ASN A 1 242 ? -10.863 -0.171 14.419 1.00 18.32 242 ASN A N 1
ATOM 2050 C CA . ASN A 1 242 ? -9.895 -1.006 15.122 1.00 20.31 242 ASN A CA 1
ATOM 2051 C C . ASN A 1 242 ? -10.172 -2.498 14.935 1.00 13.51 242 ASN A C 1
ATOM 2052 O O . ASN A 1 242 ? -9.761 -3.312 15.772 1.00 18.60 242 ASN A O 1
ATOM 2057 N N . VAL A 1 243 ? -10.846 -2.872 13.854 1.00 14.15 243 VAL A N 1
ATOM 2058 C CA . VAL A 1 243 ? -11.078 -4.280 13.532 1.00 20.64 243 VAL A CA 1
ATOM 2059 C C . VAL A 1 243 ? -10.470 -4.562 12.164 1.00 21.30 243 VAL A C 1
ATOM 2060 O O . VAL A 1 243 ? -10.297 -3.648 11.335 1.00 16.82 243 VAL A O 1
ATOM 2064 N N . PRO A 1 244 ? -10.122 -5.820 11.901 1.00 18.42 244 PRO A N 1
ATOM 2065 C CA . PRO A 1 244 ? -9.694 -6.212 10.552 1.00 18.11 244 PRO A CA 1
ATOM 2066 C C . PRO A 1 244 ? -10.770 -5.865 9.538 1.00 11.83 244 PRO A C 1
ATOM 2067 O O . PRO A 1 244 ? -11.956 -6.123 9.748 1.00 13.79 244 PRO A O 1
ATOM 2071 N N . THR A 1 245 ? -10.349 -5.273 8.440 1.00 14.50 245 THR A N 1
ATOM 2072 C CA . THR A 1 245 ? -11.262 -4.830 7.405 1.00 10.25 245 THR A CA 1
ATOM 2073 C C . THR A 1 245 ? -10.843 -5.422 6.074 1.00 13.15 245 THR A C 1
ATOM 2074 O O . THR A 1 245 ? -9.646 -5.553 5.797 1.00 14.04 245 THR A O 1
ATOM 2078 N N . LEU A 1 246 ? -11.835 -5.758 5.253 1.00 13.07 246 LEU A N 1
ATOM 2079 C CA . LEU A 1 246 ? -11.635 -6.196 3.881 1.00 14.04 246 LEU A CA 1
ATOM 2080 C C . LEU A 1 246 ? -12.346 -5.223 2.955 1.00 16.33 246 LEU A C 1
ATOM 2081 O O . LEU A 1 246 ? -13.526 -4.911 3.155 1.00 16.36 246 LEU A O 1
ATOM 2086 N N . VAL A 1 247 ? -11.627 -4.756 1.946 1.00 14.34 247 VAL A N 1
ATOM 2087 C CA . VAL A 1 247 ? -12.142 -3.831 0.950 1.00 16.59 247 VAL A CA 1
ATOM 2088 C C . VAL A 1 247 ? -12.245 -4.603 -0.351 1.00 14.91 247 VAL A C 1
ATOM 2089 O O . VAL A 1 247 ? -11.259 -5.189 -0.797 1.00 15.57 247 VAL A O 1
ATOM 2093 N N . ILE A 1 248 ? -13.433 -4.639 -0.951 1.00 14.02 248 ILE A N 1
ATOM 2094 C CA . ILE A 1 248 ? -13.583 -5.266 -2.261 1.00 16.26 248 ILE A CA 1
ATOM 2095 C C . ILE A 1 248 ? -14.205 -4.271 -3.227 1.00 12.23 248 ILE A C 1
ATOM 2096 O O . ILE A 1 248 ? -14.942 -3.363 -2.830 1.00 14.00 248 ILE A O 1
ATOM 2101 N N . SER A 1 249 ? -13.878 -4.439 -4.508 1.00 15.63 249 SER A N 1
ATOM 2102 C CA A SER A 1 249 ? -14.344 -3.548 -5.560 0.20 16.72 249 SER A CA 1
ATOM 2103 C CA B SER A 1 249 ? -14.356 -3.550 -5.557 0.80 17.94 249 SER A CA 1
ATOM 2104 C C . SER A 1 249 ? -14.232 -4.270 -6.894 1.00 18.33 249 SER A C 1
ATOM 2105 O O . SER A 1 249 ? -13.558 -5.296 -7.010 1.00 17.40 249 SER A O 1
ATOM 2110 N N . GLY A 1 250 ? -14.896 -3.717 -7.903 1.00 13.56 250 GLY A N 1
ATOM 2111 C CA . GLY A 1 250 ? -14.888 -4.272 -9.244 1.00 10.99 250 GLY A CA 1
ATOM 2112 C C . GLY A 1 250 ? -14.027 -3.419 -10.159 1.00 13.52 250 GLY A C 1
ATOM 2113 O O . GLY A 1 250 ? -13.880 -2.213 -9.948 1.00 18.49 250 GLY A O 1
ATOM 2114 N N . PHE A 1 251 ? -13.447 -4.053 -11.175 1.00 16.50 251 PHE A N 1
ATOM 2115 C CA . PHE A 1 251 ? -12.639 -3.309 -12.136 1.00 13.81 251 PHE A CA 1
ATOM 2116 C C . PHE A 1 251 ? -13.443 -2.176 -12.787 1.00 13.48 251 PHE A C 1
ATOM 2117 O O . PHE A 1 251 ? -12.919 -1.080 -12.992 1.00 16.94 251 PHE A O 1
ATOM 2125 N N . TYR A 1 252 ? -14.707 -2.437 -13.134 1.00 13.48 252 TYR A N 1
ATOM 2126 C CA . TYR A 1 252 ? -15.589 -1.493 -13.813 1.00 14.67 252 TYR A CA 1
ATOM 2127 C C . TYR A 1 252 ? -16.483 -0.716 -12.845 1.00 19.02 252 TYR A C 1
ATOM 2128 O O . TYR A 1 252 ? -17.385 -0.005 -13.287 1.00 15.70 252 TYR A O 1
ATOM 2137 N N . ASP A 1 253 ? -16.232 -0.833 -11.544 1.00 20.74 253 ASP A N 1
ATOM 2138 C CA . ASP A 1 253 ? -17.045 -0.225 -10.493 1.00 9.47 253 ASP A CA 1
ATOM 2139 C C . ASP A 1 253 ? -17.139 1.294 -10.630 1.00 16.46 253 ASP A C 1
ATOM 2140 O O . ASP A 1 253 ? -16.128 1.970 -10.824 1.00 16.95 253 ASP A O 1
ATOM 2145 N N . GLU A 1 254 ? -18.357 1.840 -10.495 1.00 15.56 254 GLU A N 1
ATOM 2146 C CA . GLU A 1 254 ? -18.493 3.280 -10.267 1.00 20.42 254 GLU A CA 1
ATOM 2147 C C . GLU A 1 254 ? -17.723 3.712 -9.017 1.00 14.84 254 GLU A C 1
ATOM 2148 O O . GLU A 1 254 ? -17.312 4.873 -8.906 1.00 16.34 254 GLU A O 1
ATOM 2154 N N . ALA A 1 255 ? -17.553 2.801 -8.056 1.00 12.01 255 ALA A N 1
ATOM 2155 C CA . ALA A 1 255 ? -16.610 2.981 -6.952 1.00 12.05 255 ALA A CA 1
ATOM 2156 C C . ALA A 1 255 ? -15.239 2.567 -7.474 1.00 18.46 255 ALA A C 1
ATOM 2157 O O . ALA A 1 255 ? -14.735 1.471 -7.220 1.00 17.72 255 ALA A O 1
ATOM 2159 N N . THR A 1 256 ? -14.641 3.473 -8.238 1.00 21.24 256 THR A N 1
ATOM 2160 C CA . THR A 1 256 ? -13.356 3.307 -8.891 1.00 16.44 256 THR A CA 1
ATOM 2161 C C . THR A 1 256 ? -12.229 3.178 -7.869 1.00 17.15 256 THR A C 1
ATOM 2162 O O . THR A 1 256 ? -12.443 3.424 -6.677 1.00 18.21 256 THR A O 1
ATOM 2166 N N . PRO A 1 257 ? -11.022 2.778 -8.291 1.00 16.74 257 PRO A N 1
ATOM 2167 C CA . PRO A 1 257 ? -9.907 2.691 -7.333 1.00 19.38 257 PRO A CA 1
ATOM 2168 C C . PRO A 1 257 ? -9.677 3.960 -6.520 1.00 21.84 257 PRO A C 1
ATOM 2169 O O . PRO A 1 257 ? -9.359 3.867 -5.328 1.00 20.46 257 PRO A O 1
ATOM 2173 N N . LEU A 1 258 ? -9.823 5.141 -7.134 1.00 18.35 258 LEU A N 1
ATOM 2174 C CA . LEU A 1 258 ? -9.684 6.391 -6.394 1.00 16.22 258 LEU A CA 1
ATOM 2175 C C . LEU A 1 258 ? -10.789 6.552 -5.352 1.00 20.08 258 LEU A C 1
ATOM 2176 O O . LEU A 1 258 ? -10.544 7.051 -4.248 1.00 15.52 258 LEU A O 1
ATOM 2181 N N . VAL A 1 259 ? -12.008 6.116 -5.677 1.00 18.84 259 VAL A N 1
ATOM 2182 C CA . VAL A 1 259 ? -13.132 6.237 -4.751 1.00 20.34 259 VAL A CA 1
ATOM 2183 C C . VAL A 1 259 ? -12.880 5.435 -3.474 1.00 24.26 259 VAL A C 1
ATOM 2184 O O . VAL A 1 259 ? -13.120 5.922 -2.362 1.00 16.68 259 VAL A O 1
ATOM 2188 N N . ILE A 1 260 ? -12.369 4.207 -3.601 1.00 13.25 260 ILE A N 1
ATOM 2189 C CA A ILE A 1 260 ? -12.203 3.334 -2.439 0.65 15.11 260 ILE A CA 1
ATOM 2190 C CA B ILE A 1 260 ? -12.214 3.359 -2.419 0.35 15.31 260 ILE A CA 1
ATOM 2191 C C . ILE A 1 260 ? -10.868 3.536 -1.732 1.00 17.04 260 ILE A C 1
ATOM 2192 O O . ILE A 1 260 ? -10.713 3.100 -0.580 1.00 17.88 260 ILE A O 1
ATOM 2201 N N . GLN A 1 261 ? -9.904 4.176 -2.391 1.00 17.68 261 GLN A N 1
ATOM 2202 C CA A GLN A 1 261 ? -8.547 4.274 -1.870 0.61 20.13 261 GLN A CA 1
ATOM 2203 C CA B GLN A 1 261 ? -8.536 4.372 -1.905 0.39 20.46 261 GLN A CA 1
ATOM 2204 C C . GLN A 1 261 ? -8.446 4.744 -0.422 1.00 20.35 261 GLN A C 1
ATOM 2205 O O . GLN A 1 261 ? -7.611 4.186 0.307 1.00 19.25 261 GLN A O 1
ATOM 2216 N N . PRO A 1 262 ? -9.244 5.709 0.076 1.00 19.83 262 PRO A N 1
ATOM 2217 C CA . PRO A 1 262 ? -9.041 6.118 1.478 1.00 20.83 262 PRO A CA 1
ATOM 2218 C C . PRO A 1 262 ? -9.252 5.000 2.481 1.00 13.94 262 PRO A C 1
ATOM 2219 O O . PRO A 1 262 ? -8.653 5.043 3.563 1.00 14.42 262 PRO A O 1
ATOM 2223 N N . TYR A 1 263 ? -10.087 4.004 2.164 1.00 13.38 263 TYR A N 1
ATOM 2224 C CA . TYR A 1 263 ? -10.259 2.878 3.075 1.00 20.31 263 TYR A CA 1
ATOM 2225 C C . TYR A 1 263 ? -8.967 2.083 3.166 1.00 20.42 263 TYR A C 1
ATOM 2226 O O . TYR A 1 263 ? -8.526 1.715 4.258 1.00 21.59 263 TYR A O 1
ATOM 2235 N N . VAL A 1 264 ? -8.341 1.838 2.016 1.00 21.84 264 VAL A N 1
ATOM 2236 C CA . VAL A 1 264 ? -7.066 1.137 1.969 1.00 21.55 264 VAL A CA 1
ATOM 2237 C C . VAL A 1 264 ? -5.986 1.946 2.671 1.00 21.32 264 VAL A C 1
ATOM 2238 O O . VAL A 1 264 ? -5.134 1.390 3.372 1.00 21.92 264 VAL A O 1
ATOM 2242 N N . ASP A 1 265 ? -5.999 3.274 2.501 1.00 15.19 265 ASP A N 1
ATOM 2243 C CA . ASP A 1 265 ? -4.884 4.066 3.004 1.00 16.46 265 ASP A CA 1
ATOM 2244 C C . ASP A 1 265 ? -4.995 4.348 4.496 1.00 20.05 265 ASP A C 1
ATOM 2245 O O . ASP A 1 265 ? -3.971 4.545 5.156 1.00 22.27 265 ASP A O 1
ATOM 2250 N N . ASN A 1 266 ? -6.203 4.358 5.055 1.00 19.07 266 ASN A N 1
ATOM 2251 C CA . ASN A 1 266 ? -6.388 4.924 6.385 1.00 20.80 266 ASN A CA 1
ATOM 2252 C C . ASN A 1 266 ? -6.794 3.935 7.458 1.00 20.61 266 ASN A C 1
ATOM 2253 O O . ASN A 1 266 ? -6.545 4.207 8.628 1.00 24.22 266 ASN A O 1
ATOM 2258 N N . ILE A 1 267 ? -7.434 2.824 7.112 1.00 20.49 267 ILE A N 1
ATOM 2259 C CA . ILE A 1 267 ? -7.783 1.812 8.115 1.00 19.26 267 ILE A CA 1
ATOM 2260 C C . ILE A 1 267 ? -6.524 1.035 8.496 1.00 22.66 267 ILE A C 1
ATOM 2261 O O . ILE A 1 267 ? -5.849 0.492 7.605 1.00 17.73 267 ILE A O 1
ATOM 2266 N N . PRO A 1 268 ? -6.208 0.916 9.795 1.00 12.44 268 PRO A N 1
ATOM 2267 C CA . PRO A 1 268 ? -4.922 0.301 10.193 1.00 17.98 268 PRO A CA 1
ATOM 2268 C C . PRO A 1 268 ? -4.770 -1.164 9.810 1.00 25.10 268 PRO A C 1
ATOM 2269 O O . PRO A 1 268 ? -3.657 -1.598 9.481 1.00 25.11 268 PRO A O 1
ATOM 2273 N N . ASP A 1 269 ? -5.842 -1.954 9.882 1.00 18.43 269 ASP A N 1
ATOM 2274 C CA . ASP A 1 269 ? -5.774 -3.395 9.630 1.00 23.04 269 ASP A CA 1
ATOM 2275 C C . ASP A 1 269 ? -6.684 -3.664 8.441 1.00 25.95 269 ASP A C 1
ATOM 2276 O O . ASP A 1 269 ? -7.877 -3.945 8.608 1.00 23.64 269 ASP A O 1
ATOM 2281 N N . VAL A 1 270 ? -6.128 -3.565 7.233 1.00 18.18 270 VAL A N 1
ATOM 2282 C CA . VAL A 1 270 ? -6.948 -3.612 6.030 1.00 22.87 270 VAL A CA 1
ATOM 2283 C C . VAL A 1 270 ? -6.246 -4.448 4.968 1.00 21.74 270 VAL A C 1
ATOM 2284 O O . VAL A 1 270 ? -5.013 -4.484 4.890 1.00 23.49 270 VAL A O 1
ATOM 2288 N N . ARG A 1 271 ? -7.047 -5.175 4.186 1.00 17.28 271 ARG A N 1
ATOM 2289 C CA . ARG A 1 271 ? -6.590 -5.785 2.946 1.00 18.86 271 ARG A CA 1
ATOM 2290 C C . ARG A 1 271 ? -7.669 -5.588 1.882 1.00 17.66 271 ARG A C 1
ATOM 2291 O O . ARG A 1 271 ? -8.822 -5.281 2.189 1.00 15.17 271 ARG A O 1
ATOM 2299 N N . GLN A 1 272 ? -7.278 -5.769 0.621 1.00 11.81 272 GLN A N 1
ATOM 2300 C CA . GLN A 1 272 ? -8.085 -5.396 -0.533 1.00 16.64 272 GLN A CA 1
ATOM 2301 C C . GLN A 1 272 ? -8.127 -6.539 -1.537 1.00 16.52 272 GLN A C 1
ATOM 2302 O O . GLN A 1 272 ? -7.129 -7.235 -1.722 1.00 17.93 272 GLN A O 1
ATOM 2308 N N . SER A 1 273 ? -9.281 -6.734 -2.181 1.00 16.27 273 SER A N 1
ATOM 2309 C CA . SER A 1 273 ? -9.404 -7.656 -3.303 1.00 14.68 273 SER A CA 1
ATOM 2310 C C . SER A 1 273 ? -10.214 -7.014 -4.422 1.00 13.69 273 SER A C 1
ATOM 2311 O O . SER A 1 273 ? -11.141 -6.232 -4.181 1.00 13.27 273 SER A O 1
ATOM 2314 N N . VAL A 1 274 ? -9.883 -7.376 -5.654 1.00 14.72 274 VAL A N 1
ATOM 2315 C CA . VAL A 1 274 ? -10.503 -6.786 -6.833 1.00 15.64 274 VAL A CA 1
ATOM 2316 C C . VAL A 1 274 ? -11.081 -7.904 -7.686 1.00 15.13 274 VAL A C 1
ATOM 2317 O O . VAL A 1 274 ? -10.460 -8.958 -7.857 1.00 15.16 274 VAL A O 1
ATOM 2321 N N . PHE A 1 275 ? -12.271 -7.672 -8.222 1.00 14.42 275 PHE A N 1
ATOM 2322 C CA . PHE A 1 275 ? -12.923 -8.611 -9.125 1.00 11.41 275 PHE A CA 1
ATOM 2323 C C . PHE A 1 275 ? -12.958 -8.017 -10.533 1.00 16.36 275 PHE A C 1
ATOM 2324 O O . PHE A 1 275 ? -13.689 -7.056 -10.794 1.00 17.08 275 PHE A O 1
ATOM 2332 N N . GLN A 1 276 ? -12.176 -8.613 -11.440 1.00 18.34 276 GLN A N 1
ATOM 2333 C CA . GLN A 1 276 ? -11.856 -7.988 -12.721 1.00 20.75 276 GLN A CA 1
ATOM 2334 C C . GLN A 1 276 ? -13.014 -8.017 -13.692 1.00 18.49 276 GLN A C 1
ATOM 2335 O O . GLN A 1 276 ? -13.009 -7.246 -14.658 1.00 19.59 276 GLN A O 1
ATOM 2341 N N . GLU A 1 277 ? -13.997 -8.889 -13.482 1.00 15.98 277 GLU A N 1
ATOM 2342 C CA . GLU A 1 277 ? -15.126 -8.957 -14.395 1.00 18.08 277 GLU A CA 1
ATOM 2343 C C . GLU A 1 277 ? -16.351 -8.275 -13.822 1.00 29.18 277 GLU A C 1
ATOM 2344 O O . GLU A 1 277 ? -17.457 -8.447 -14.344 1.00 32.72 277 GLU A O 1
ATOM 2350 N N . SER A 1 278 ? -16.172 -7.484 -12.773 1.00 18.97 278 SER A N 1
ATOM 2351 C CA . SER A 1 278 ? -17.289 -6.931 -12.043 1.00 9.02 278 SER A CA 1
ATOM 2352 C C . SER A 1 278 ? -17.272 -5.419 -12.142 1.00 13.34 278 SER A C 1
ATOM 2353 O O . SER A 1 278 ? -16.264 -4.803 -12.502 1.00 13.89 278 SER A O 1
ATOM 2356 N N . SER A 1 279 ? -18.429 -4.841 -11.844 1.00 13.84 279 SER A N 1
ATOM 2357 C CA . SER A 1 279 ? -18.517 -3.413 -11.614 1.00 13.20 279 SER A CA 1
ATOM 2358 C C . SER A 1 279 ? -18.896 -3.191 -10.150 1.00 15.68 279 SER A C 1
ATOM 2359 O O . SER A 1 279 ? -18.112 -3.495 -9.243 1.00 17.78 279 SER A O 1
ATOM 2362 N N . HIS A 1 280 ? -20.100 -2.718 -9.882 1.00 12.24 280 HIS A N 1
ATOM 2363 C CA . HIS A 1 280 ? -20.500 -2.360 -8.526 1.00 11.71 280 HIS A CA 1
ATOM 2364 C C . HIS A 1 280 ? -21.029 -3.552 -7.725 1.00 13.37 280 HIS A C 1
ATOM 2365 O O . HIS A 1 280 ? -21.214 -3.436 -6.506 1.00 10.45 280 HIS A O 1
ATOM 2372 N N . MET A 1 281 ? -21.282 -4.693 -8.364 1.00 12.94 281 MET A N 1
ATOM 2373 C CA . MET A 1 281 ? -21.964 -5.812 -7.708 1.00 14.24 281 MET A CA 1
ATOM 2374 C C . MET A 1 281 ? -21.232 -7.130 -7.925 1.00 12.75 281 MET A C 1
ATOM 2375 O O . MET A 1 281 ? -21.799 -8.088 -8.454 1.00 14.32 281 MET A O 1
ATOM 2380 N N . PRO A 1 282 ? -19.969 -7.229 -7.496 1.00 14.63 282 PRO A N 1
ATOM 2381 C CA . PRO A 1 282 ? -19.277 -8.514 -7.641 1.00 16.27 282 PRO A CA 1
ATOM 2382 C C . PRO A 1 282 ? -20.032 -9.660 -6.977 1.00 15.36 282 PRO A C 1
ATOM 2383 O O . PRO A 1 282 ? -19.914 -10.805 -7.431 1.00 15.49 282 PRO A O 1
ATOM 2387 N N . HIS A 1 283 ? -20.826 -9.379 -5.935 1.00 15.57 283 HIS A N 1
ATOM 2388 C CA . HIS A 1 283 ? -21.596 -10.430 -5.265 1.00 16.39 283 HIS A CA 1
ATOM 2389 C C . HIS A 1 283 ? -22.599 -11.122 -6.192 1.00 20.56 283 HIS A C 1
ATOM 2390 O O . HIS A 1 283 ? -23.027 -12.242 -5.884 1.00 21.77 283 HIS A O 1
ATOM 2397 N N . VAL A 1 284 ? -23.002 -10.499 -7.305 1.00 13.45 284 VAL A N 1
ATOM 2398 C CA . VAL A 1 284 ? -23.722 -11.230 -8.344 1.00 12.73 284 VAL A CA 1
ATOM 2399 C C . VAL A 1 284 ? -22.949 -11.318 -9.655 1.00 18.10 284 VAL A C 1
ATOM 2400 O O . VAL A 1 284 ? -23.221 -12.230 -10.447 1.00 22.02 284 VAL A O 1
ATOM 2404 N N . GLU A 1 285 ? -21.993 -10.426 -9.908 1.00 10.66 285 GLU A N 1
ATOM 2405 C CA . GLU A 1 285 ? -21.242 -10.509 -11.157 1.00 19.91 285 GLU A CA 1
ATOM 2406 C C . GLU A 1 285 ? -20.153 -11.577 -11.113 1.00 15.98 285 GLU A C 1
ATOM 2407 O O . GLU A 1 285 ? -19.842 -12.181 -12.139 1.00 14.29 285 GLU A O 1
ATOM 2413 N N . GLU A 1 286 ? -19.555 -11.816 -9.951 1.00 19.84 286 GLU A N 1
ATOM 2414 C CA . GLU A 1 286 ? -18.560 -12.872 -9.767 1.00 19.51 286 GLU A CA 1
ATOM 2415 C C . GLU A 1 286 ? -18.841 -13.515 -8.411 1.00 11.20 286 GLU A C 1
ATOM 2416 O O . GLU A 1 286 ? -18.040 -13.487 -7.485 1.00 13.15 286 GLU A O 1
ATOM 2422 N N . ARG A 1 287 ? -20.035 -14.083 -8.312 1.00 9.71 287 ARG A N 1
ATOM 2423 C CA . ARG A 1 287 ? -20.598 -14.501 -7.029 1.00 16.02 287 ARG A CA 1
ATOM 2424 C C . ARG A 1 287 ? -19.696 -15.491 -6.299 1.00 15.88 287 ARG A C 1
ATOM 2425 O O . ARG A 1 287 ? -19.417 -15.334 -5.104 1.00 13.72 287 ARG A O 1
ATOM 2433 N N . MET A 1 288 ? -19.242 -16.529 -6.999 1.00 10.59 288 MET A N 1
ATOM 2434 C CA A MET A 1 288 ? -18.441 -17.571 -6.353 0.60 15.81 288 MET A CA 1
ATOM 2435 C CA B MET A 1 288 ? -18.451 -17.565 -6.339 0.40 15.28 288 MET A CA 1
ATOM 2436 C C . MET A 1 288 ? -17.165 -16.985 -5.769 1.00 12.73 288 MET A C 1
ATOM 2437 O O . MET A 1 288 ? -16.841 -17.203 -4.599 1.00 11.41 288 MET A O 1
ATOM 2446 N N . ALA A 1 289 ? -16.436 -16.220 -6.574 1.00 13.94 289 ALA A N 1
ATOM 2447 C CA . ALA A 1 289 ? -15.209 -15.598 -6.084 1.00 15.05 289 ALA A CA 1
ATOM 2448 C C . ALA A 1 289 ? -15.479 -14.631 -4.935 1.00 17.39 289 ALA A C 1
ATOM 2449 O O . ALA A 1 289 ? -14.691 -14.548 -3.986 1.00 15.21 289 ALA A O 1
ATOM 2451 N N . CYS A 1 290 ? -16.578 -13.882 -5.002 1.00 17.41 290 CYS A N 1
ATOM 2452 C CA . CYS A 1 290 ? -16.822 -12.868 -3.982 1.00 16.03 290 CYS A CA 1
ATOM 2453 C C . CYS A 1 290 ? -17.162 -13.515 -2.644 1.00 16.84 290 CYS A C 1
ATOM 2454 O O . CYS A 1 290 ? -16.622 -13.132 -1.595 1.00 11.73 290 CYS A O 1
ATOM 2457 N N . MET A 1 291 ? -18.035 -14.531 -2.660 1.00 13.75 291 MET A N 1
ATOM 2458 C CA . MET A 1 291 ? -18.401 -15.209 -1.416 1.00 11.72 291 MET A CA 1
ATOM 2459 C C . MET A 1 291 ? -17.210 -15.939 -0.820 1.00 13.59 291 MET A C 1
ATOM 2460 O O . MET A 1 291 ? -17.038 -15.965 0.405 1.00 16.88 291 MET A O 1
ATOM 2465 N N . GLY A 1 292 ? -16.376 -16.537 -1.672 1.00 14.54 292 GLY A N 1
ATOM 2466 C CA . GLY A 1 292 ? -15.210 -17.251 -1.177 1.00 14.54 292 GLY A CA 1
ATOM 2467 C C . GLY A 1 292 ? -14.240 -16.334 -0.456 1.00 19.94 292 GLY A C 1
ATOM 2468 O O . GLY A 1 292 ? -13.665 -16.703 0.569 1.00 14.48 292 GLY A O 1
ATOM 2469 N N . ARG A 1 293 ? -14.062 -15.118 -0.972 1.00 11.60 293 ARG A N 1
ATOM 2470 C CA . ARG A 1 293 ? -13.129 -14.182 -0.351 1.00 11.80 293 ARG A CA 1
ATOM 2471 C C . ARG A 1 293 ? -13.671 -13.678 0.975 1.00 9.22 293 ARG A C 1
ATOM 2472 O O . ARG A 1 293 ? -12.925 -13.558 1.953 1.00 14.91 293 ARG A O 1
ATOM 2480 N N . VAL A 1 294 ? -14.965 -13.366 1.020 1.00 12.16 294 VAL A N 1
ATOM 2481 C CA . VAL A 1 294 ? -15.569 -12.861 2.252 1.00 7.42 294 VAL A CA 1
ATOM 2482 C C . VAL A 1 294 ? -15.578 -13.945 3.322 1.00 12.82 294 VAL A C 1
ATOM 2483 O O . VAL A 1 294 ? -15.243 -13.696 4.484 1.00 9.32 294 VAL A O 1
ATOM 2487 N N . ALA A 1 295 ? -15.995 -15.157 2.946 1.00 11.87 295 ALA A N 1
ATOM 2488 C CA . ALA A 1 295 ? -16.001 -16.292 3.869 1.00 16.45 295 ALA A CA 1
ATOM 2489 C C . ALA A 1 295 ? -14.609 -16.583 4.424 1.00 13.47 295 ALA A C 1
ATOM 2490 O O . ALA A 1 295 ? -14.441 -16.783 5.631 1.00 19.36 295 ALA A O 1
ATOM 2492 N N . ASP A 1 296 ? -13.602 -16.642 3.549 1.00 14.41 296 ASP A N 1
ATOM 2493 C CA . ASP A 1 296 ? -12.235 -16.866 4.000 1.00 16.45 296 ASP A CA 1
ATOM 2494 C C . ASP A 1 296 ? -11.774 -15.772 4.946 1.00 18.27 296 ASP A C 1
ATOM 2495 O O . ASP A 1 296 ? -11.088 -16.052 5.938 1.00 17.56 296 ASP A O 1
ATOM 2500 N N . PHE A 1 297 ? -12.108 -14.515 4.634 1.00 18.97 297 PHE A N 1
ATOM 2501 C CA . PHE A 1 297 ? -11.717 -13.403 5.494 1.00 10.37 297 PHE A CA 1
ATOM 2502 C C . PHE A 1 297 ? -12.347 -13.545 6.873 1.00 8.10 297 PHE A C 1
ATOM 2503 O O . PHE A 1 297 ? -11.672 -13.393 7.893 1.00 14.30 297 PHE A O 1
ATOM 2511 N N . LEU A 1 298 ? -13.643 -13.859 6.924 1.00 8.80 298 LEU A N 1
ATOM 2512 C CA . LEU A 1 298 ? -14.306 -14.007 8.214 1.00 15.32 298 LEU A CA 1
ATOM 2513 C C . LEU A 1 298 ? -13.768 -15.191 9.006 1.00 12.20 298 LEU A C 1
ATOM 2514 O O . LEU A 1 298 ? -13.647 -15.105 10.233 1.00 15.60 298 LEU A O 1
ATOM 2519 N N . ASP A 1 299 ? -13.425 -16.299 8.335 1.00 16.33 299 ASP A N 1
ATOM 2520 C CA . ASP A 1 299 ? -12.842 -17.439 9.039 1.00 17.28 299 ASP A CA 1
ATOM 2521 C C . ASP A 1 299 ? -11.499 -17.078 9.643 1.00 18.65 299 ASP A C 1
ATOM 2522 O O . ASP A 1 299 ? -11.126 -17.580 10.709 1.00 18.34 299 ASP A O 1
ATOM 2527 N N . GLU A 1 300 ? -10.737 -16.254 8.937 1.00 13.43 300 GLU A N 1
ATOM 2528 C CA . GLU A 1 300 ? -9.439 -15.822 9.432 1.00 18.80 300 GLU A CA 1
ATOM 2529 C C . GLU A 1 300 ? -9.567 -14.906 10.654 1.00 16.72 300 GLU A C 1
ATOM 2530 O O . GLU A 1 300 ? -8.837 -15.080 11.635 1.00 19.45 300 GLU A O 1
ATOM 2536 N N . VAL A 1 301 ? -10.476 -13.929 10.627 1.00 17.49 301 VAL A N 1
ATOM 2537 C CA . VAL A 1 301 ? -10.436 -12.844 11.605 1.00 22.00 301 VAL A CA 1
ATOM 2538 C C . VAL A 1 301 ? -11.532 -12.903 12.667 1.00 27.27 301 VAL A C 1
ATOM 2539 O O . VAL A 1 301 ? -11.347 -12.316 13.743 1.00 27.65 301 VAL A O 1
ATOM 2543 N N . ALA A 1 302 ? -12.665 -13.543 12.407 1.00 30.90 302 ALA A N 1
ATOM 2544 C CA . ALA A 1 302 ? -13.763 -13.551 13.362 1.00 29.44 302 ALA A CA 1
ATOM 2545 C C . ALA A 1 302 ? -13.721 -14.839 14.186 1.00 32.54 302 ALA A C 1
ATOM 2546 O O . ALA A 1 302 ? -12.729 -15.574 14.177 1.00 32.89 302 ALA A O 1
ATOM 2548 N N A THR A 1 303 ? -14.800 -15.115 14.917 0.74 36.72 303 THR A N 1
ATOM 2549 N N B THR A 1 303 ? -14.802 -15.110 14.915 0.26 37.21 303 THR A N 1
ATOM 2550 C CA A THR A 1 303 ? -14.939 -16.351 15.683 0.74 40.41 303 THR A CA 1
ATOM 2551 C CA B THR A 1 303 ? -14.951 -16.353 15.660 0.26 40.40 303 THR A CA 1
ATOM 2552 C C A THR A 1 303 ? -15.739 -17.364 14.870 0.74 40.85 303 THR A C 1
ATOM 2553 C C B THR A 1 303 ? -15.720 -17.369 14.824 0.26 40.53 303 THR A C 1
ATOM 2554 O O A THR A 1 303 ? -16.645 -16.991 14.119 0.74 37.87 303 THR A O 1
ATOM 2555 O O B THR A 1 303 ? -16.589 -17.012 14.024 0.26 39.01 303 THR A O 1
ATOM 2562 N N . SER A 1 304 ? -15.388 -18.643 15.011 1.00 42.68 304 SER A N 1
ATOM 2563 C CA . SER A 1 304 ? -16.009 -19.735 14.266 1.00 52.76 304 SER A CA 1
ATOM 2564 C C . SER A 1 304 ? -16.672 -20.737 15.215 1.00 60.91 304 SER A C 1
ATOM 2565 O O . SER A 1 304 ? -16.604 -20.616 16.441 1.00 67.82 304 SER A O 1
ATOM 2568 N N . GLY A 1 305 ? -17.329 -21.732 14.626 1.00 61.76 305 GLY A N 1
ATOM 2569 C CA . GLY A 1 305 ? -18.037 -22.740 15.394 1.00 65.67 305 GLY A CA 1
ATOM 2570 C C . GLY A 1 305 ? -18.238 -24.034 14.630 1.00 70.55 305 GLY A C 1
ATOM 2571 O O . GLY A 1 305 ? -17.762 -25.093 15.041 1.00 73.14 305 GLY A O 1
#